Protein AF-A0A345UG54-F1 (afdb_monomer_lite)

pLDDT: mean 72.69, std 26.85, range [31.08, 98.88]

InterPro domains:
  IPR005183 Domain of unknown function DUF305, CopM-like [PF03713] (62-286)
  IPR012347 Ferritin-like [G3DSA:1.20.1260.10] (54-290)

Sequence (339 aa):
MFTPSTIRTLLVIGLLLGSTPVLAQHGHGHHHEQQDASNLSELEALYWQRLEDSRQNFVQADVDFMTDMIVHHAQALIMSRLSPENGASPAVQRLSARIINAQQDEIALMQQWLRDRSQPVPIVHFDGIEMHVSMEQPQSAHSDMHAQHDANAHHHEADHASEGHENHHPENDHHHAHEHEQHTAHEPDHHVSHGHHGHGHEHGHNHDDMPGMLTQAQLEELAAARDAEFDRLFLTFMIEHHEGAVYMVNELFMADGAGTDLESYRLAVDIYAEQVTEIAMMRKMLERKGFDVPEPLRELQEQQARLRNPQAAGNEPHGHHAPETEPAPAQPQHRHHHH

Radius of gyration: 34.46 Å; chains: 1; bounding box: 87×89×113 Å

Foldseek 3Di:
DDDDDDDDDDDDDDDDDDDDDDDDDDDDDDPPVVVVVVVVVVVVVVVVVVVVVLLQLADVLLVVLLQLLLQLLVLLLLLLVLQVVQAHDPVSVVLSVVSNVVSVVLSVLSQVSCLSNQHWGWDWDDDNNDIDTDTDHRDPPVPPPPPVVVVPPPPPDDDDDDDDDDDDDDDDDDDDDDDDDDDDDDDDDDDDDDDDPDDDPPPPDDSCPQWLDDDPVLSVVLSPHHHPRVLQSSLQSLLRSLLSLLLSLVVQVVDPSGLSNPSSVVSSVVSNVVSVVSSVVSQVVCVVSVHDHDDHDPSSVVSVVCVVPVPVVVPDPDDPPDPPDDDDDDDDDDDDDDD

Structure (mmCIF, N/CA/C/O backbone):
data_AF-A0A345UG54-F1
#
_entry.id   AF-A0A345UG54-F1
#
loop_
_atom_site.group_PDB
_atom_site.id
_atom_site.type_symbol
_atom_site.label_atom_id
_atom_site.label_alt_id
_atom_site.label_comp_id
_atom_site.label_asym_id
_atom_site.label_entity_id
_atom_site.label_seq_id
_atom_site.pdbx_PDB_ins_code
_atom_site.Cartn_x
_atom_site.Cartn_y
_atom_site.Cartn_z
_atom_site.occupancy
_atom_site.B_iso_or_equiv
_atom_site.auth_seq_id
_atom_site.auth_comp_id
_atom_s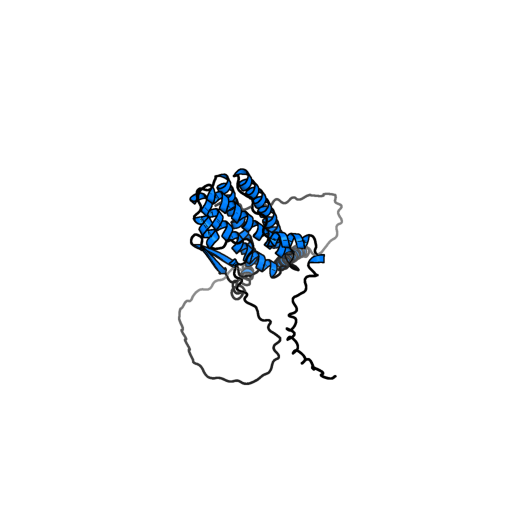ite.auth_asym_id
_atom_site.auth_atom_id
_atom_site.pdbx_PDB_model_num
ATOM 1 N N . MET A 1 1 ? -23.345 6.690 -20.901 1.00 41.91 1 MET A N 1
ATOM 2 C CA . MET A 1 1 ? -23.195 6.784 -22.369 1.00 41.91 1 MET A CA 1
ATOM 3 C C . MET A 1 1 ? -23.123 8.248 -22.765 1.00 41.91 1 MET A C 1
ATOM 5 O O . MET A 1 1 ? -24.158 8.889 -22.860 1.00 41.91 1 MET A O 1
ATOM 9 N N . PHE A 1 2 ? -21.912 8.776 -22.938 1.00 31.41 2 PHE A N 1
ATOM 10 C CA . PHE A 1 2 ? -21.659 10.077 -23.558 1.00 31.41 2 PHE A CA 1
ATOM 11 C C . PHE A 1 2 ? -20.307 9.991 -24.269 1.00 31.41 2 PHE A C 1
ATOM 13 O O . PHE A 1 2 ? -19.285 9.805 -23.619 1.00 31.41 2 PHE A O 1
ATOM 20 N N . THR A 1 3 ? -20.309 10.090 -25.594 1.00 39.56 3 THR A N 1
ATOM 21 C CA . THR A 1 3 ? -19.111 10.319 -26.410 1.00 39.56 3 THR A CA 1
ATOM 22 C C . THR A 1 3 ? -19.077 11.788 -26.819 1.00 39.56 3 THR A C 1
ATOM 24 O O . THR A 1 3 ? -20.091 12.270 -27.334 1.00 39.56 3 THR A O 1
ATOM 27 N N . PRO A 1 4 ? -17.940 12.487 -26.703 1.00 40.75 4 PRO A N 1
ATOM 28 C CA . PRO A 1 4 ? -17.710 13.716 -27.438 1.00 40.75 4 PRO A CA 1
ATOM 29 C C . PRO A 1 4 ? -16.633 13.498 -28.504 1.00 40.75 4 PRO A C 1
ATOM 31 O O . PRO A 1 4 ? -15.441 13.410 -28.223 1.00 40.75 4 PRO A O 1
ATOM 34 N N . SER A 1 5 ? -17.092 13.440 -29.751 1.00 38.25 5 SER A N 1
ATOM 35 C CA . SER A 1 5 ? -16.290 13.805 -30.911 1.00 38.25 5 SER A CA 1
ATOM 36 C C . SER A 1 5 ? -16.154 15.333 -30.962 1.00 38.25 5 SER A C 1
ATOM 38 O O . SER A 1 5 ? -17.096 16.053 -30.632 1.00 38.25 5 SER A O 1
ATOM 40 N N . THR A 1 6 ? -15.000 15.797 -31.444 1.00 43.25 6 THR A N 1
ATOM 41 C CA . THR A 1 6 ? -14.661 17.167 -31.870 1.00 43.25 6 THR A CA 1
ATOM 42 C C . THR A 1 6 ? -14.537 18.251 -30.790 1.00 43.25 6 THR A C 1
ATOM 44 O O . THR A 1 6 ? -15.518 18.676 -30.201 1.00 43.25 6 THR A O 1
ATOM 47 N N . ILE A 1 7 ? -13.308 18.749 -30.594 1.00 39.16 7 ILE A N 1
ATOM 48 C CA . ILE A 1 7 ? -12.889 20.160 -30.750 1.00 39.16 7 ILE A CA 1
ATOM 49 C C . ILE A 1 7 ? -11.348 20.161 -30.696 1.00 39.16 7 ILE A C 1
ATOM 51 O O . ILE A 1 7 ? -10.735 20.031 -29.641 1.00 39.16 7 ILE A O 1
ATOM 55 N N . ARG A 1 8 ? -10.708 20.257 -31.868 1.00 37.03 8 ARG A N 1
ATOM 56 C CA . ARG A 1 8 ? -9.274 20.552 -32.017 1.00 37.03 8 ARG A CA 1
ATOM 57 C C . ARG A 1 8 ? -9.159 22.069 -32.188 1.00 37.03 8 ARG A C 1
ATOM 59 O O . ARG A 1 8 ? -9.553 22.593 -33.227 1.00 37.03 8 ARG A O 1
ATOM 66 N N . THR A 1 9 ? -8.655 22.776 -31.181 1.00 35.84 9 THR A N 1
ATOM 67 C CA . THR A 1 9 ? -8.375 24.219 -31.270 1.00 35.84 9 THR A CA 1
ATOM 68 C C . THR A 1 9 ? -6.939 24.422 -31.753 1.00 35.84 9 THR A C 1
ATOM 70 O O . THR A 1 9 ? -5.995 24.156 -31.017 1.00 35.84 9 THR A O 1
ATOM 73 N N . LEU A 1 10 ? -6.776 24.886 -32.994 1.00 34.56 10 LEU A N 1
ATOM 74 C CA . LEU A 1 10 ? -5.510 25.380 -33.548 1.00 34.56 10 LEU A CA 1
ATOM 75 C C . LEU A 1 10 ? -5.352 26.869 -33.209 1.00 34.56 10 LEU A C 1
ATOM 77 O O . LEU A 1 10 ? -6.217 27.676 -33.545 1.00 34.56 10 LEU A O 1
ATOM 81 N N . LEU A 1 11 ? -4.233 27.236 -32.580 1.00 32.56 11 LEU A N 1
ATOM 82 C CA . LEU A 1 11 ? -3.803 28.625 -32.412 1.00 32.56 11 LEU A CA 1
ATOM 83 C C . LEU A 1 11 ? -2.778 28.953 -33.510 1.00 32.56 11 LEU A C 1
ATOM 85 O O . LEU A 1 11 ? -1.640 28.496 -33.454 1.00 32.56 11 LEU A O 1
ATOM 89 N N . VAL A 1 12 ? -3.180 29.740 -34.510 1.00 35.75 12 VAL A N 1
ATOM 90 C CA . VAL A 1 12 ? -2.288 30.290 -35.544 1.00 35.75 12 VAL A CA 1
ATOM 91 C C . VAL A 1 12 ? -1.926 31.722 -35.152 1.00 35.75 12 VAL A C 1
ATOM 93 O O . VAL A 1 12 ? -2.787 32.601 -35.151 1.00 35.75 12 VAL A O 1
ATOM 96 N N . ILE A 1 13 ? -0.656 31.972 -34.825 1.00 46.66 13 ILE A N 1
ATOM 97 C CA . ILE A 1 13 ? -0.111 33.331 -34.700 1.00 46.66 13 ILE A CA 1
ATOM 98 C C . ILE A 1 13 ? 0.492 33.711 -36.052 1.00 46.66 13 ILE A C 1
ATOM 100 O O . ILE A 1 13 ? 1.477 33.125 -36.494 1.00 46.66 13 ILE A O 1
ATOM 104 N N . GLY A 1 14 ? -0.126 34.690 -36.712 1.00 37.81 14 GLY A N 1
ATOM 105 C CA . GLY A 1 14 ? 0.370 35.282 -37.949 1.00 37.81 14 GLY A CA 1
ATOM 106 C C . GLY A 1 14 ? 1.444 36.339 -37.692 1.00 37.81 14 GLY A C 1
ATOM 107 O O . GLY A 1 14 ? 1.292 37.190 -36.815 1.00 37.81 14 GLY A O 1
ATOM 108 N N . LEU A 1 15 ? 2.493 36.329 -38.516 1.00 37.09 15 LEU A N 1
ATOM 109 C CA . LEU A 1 15 ? 3.386 37.470 -38.697 1.00 37.09 15 LEU A CA 1
ATOM 110 C C . LEU A 1 15 ? 3.393 37.855 -40.183 1.00 37.09 15 LEU A C 1
ATOM 112 O O . LEU A 1 15 ? 3.831 37.090 -41.038 1.00 37.09 15 LEU A O 1
ATOM 116 N N . LEU A 1 16 ? 2.862 39.044 -40.474 1.00 39.12 16 LEU A N 1
ATOM 117 C CA . LEU A 1 16 ? 2.749 39.655 -41.800 1.00 39.12 16 LEU A CA 1
ATOM 118 C C . LEU A 1 16 ? 3.648 40.895 -41.866 1.00 39.12 16 LEU A C 1
ATOM 120 O O . LEU A 1 16 ? 3.307 41.918 -41.283 1.00 39.12 16 LEU A O 1
ATOM 124 N N . LEU A 1 17 ? 4.741 40.812 -42.622 1.00 41.62 17 LEU A N 1
ATOM 125 C CA . LEU A 1 17 ? 5.466 41.906 -43.293 1.00 41.62 17 LEU A CA 1
ATOM 126 C C . LEU A 1 17 ? 6.181 41.209 -44.468 1.00 41.62 17 LEU A C 1
ATOM 128 O O . LEU A 1 17 ? 6.820 40.193 -44.241 1.00 41.62 17 LEU A O 1
ATOM 132 N N . GLY A 1 18 ? 6.140 41.571 -45.745 1.00 36.62 18 GLY A N 1
ATOM 133 C CA . GLY A 1 18 ? 5.716 42.733 -46.517 1.00 36.62 18 GLY A CA 1
ATOM 134 C C . GLY A 1 18 ? 6.345 42.512 -47.908 1.00 36.62 18 GLY A C 1
ATOM 135 O O . GLY A 1 18 ? 7.525 42.184 -47.997 1.00 36.62 18 GLY A O 1
ATOM 136 N N . SER A 1 19 ? 5.557 42.566 -48.981 1.00 42.50 19 SER A N 1
ATOM 137 C CA . SER A 1 19 ? 5.936 42.086 -50.322 1.00 42.50 19 SER A CA 1
ATOM 138 C C . SER A 1 19 ? 6.745 43.090 -51.156 1.00 42.50 19 SER A C 1
ATOM 140 O O . SER A 1 19 ? 6.419 44.275 -51.182 1.00 42.50 19 SER A O 1
ATOM 142 N N . THR A 1 20 ? 7.671 42.590 -51.981 1.00 36.34 20 THR A N 1
ATOM 143 C CA . THR A 1 20 ? 7.980 43.146 -53.314 1.00 36.34 20 THR A CA 1
ATOM 144 C C . THR A 1 20 ? 8.087 42.002 -54.338 1.00 36.34 20 THR A C 1
ATOM 146 O O . THR A 1 20 ? 8.521 40.909 -53.972 1.00 36.34 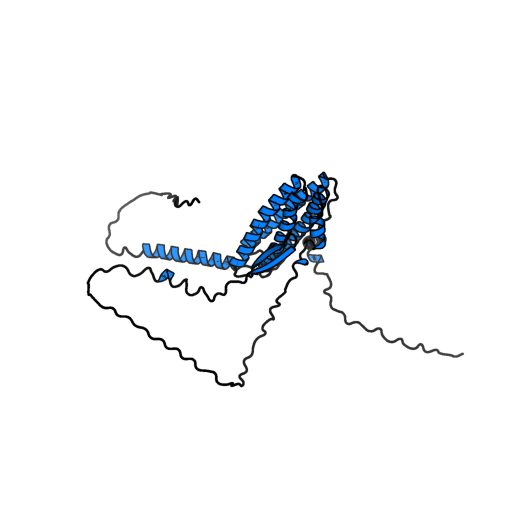20 THR A O 1
ATOM 149 N N . PRO A 1 21 ? 7.660 42.192 -55.604 1.00 47.25 21 PRO A N 1
ATOM 150 C CA . PRO A 1 21 ? 7.609 41.117 -56.589 1.00 47.25 21 PRO A CA 1
ATOM 151 C C . PRO A 1 21 ? 8.876 41.082 -57.456 1.00 47.25 21 PRO A C 1
ATOM 153 O O . PRO A 1 21 ? 9.309 42.108 -57.978 1.00 47.25 21 PRO A O 1
ATOM 156 N N . VAL A 1 22 ? 9.421 39.887 -57.685 1.00 41.78 22 VAL A N 1
ATOM 157 C CA . VAL A 1 22 ? 10.326 39.602 -58.808 1.00 41.78 22 VAL A CA 1
ATOM 158 C C . VAL A 1 22 ? 9.701 38.478 -59.630 1.00 41.78 22 VAL A C 1
ATOM 160 O O . VAL A 1 22 ? 9.460 37.381 -59.137 1.00 41.78 22 VAL A O 1
ATOM 163 N N . LEU A 1 23 ? 9.394 38.794 -60.886 1.00 44.28 23 LEU A N 1
ATOM 164 C CA . LEU A 1 23 ? 8.917 37.878 -61.918 1.00 44.28 23 LEU A CA 1
ATOM 165 C C . LEU A 1 23 ? 10.118 37.176 -62.572 1.00 44.28 23 LEU A C 1
ATOM 167 O O . LEU A 1 23 ? 10.895 37.832 -63.259 1.00 44.28 23 LEU A O 1
ATOM 171 N N . ALA A 1 24 ? 10.228 35.857 -62.391 1.00 37.25 24 ALA A N 1
ATOM 172 C CA . ALA A 1 24 ? 10.894 34.912 -63.300 1.00 37.25 24 ALA A CA 1
ATOM 173 C C . ALA A 1 24 ? 10.461 33.483 -62.890 1.00 37.25 24 ALA A C 1
ATOM 175 O O . ALA A 1 24 ? 10.804 33.021 -61.813 1.00 37.25 24 ALA A O 1
ATOM 176 N N . GLN A 1 25 ? 9.467 32.878 -63.545 1.00 37.97 25 GLN A N 1
ATOM 177 C CA . GLN A 1 25 ? 9.604 32.018 -64.733 1.00 37.97 25 GLN A CA 1
ATOM 178 C C . GLN A 1 25 ? 10.200 30.623 -64.406 1.00 37.97 25 GLN A C 1
ATOM 180 O O . GLN A 1 25 ? 11.410 30.462 -64.340 1.00 37.97 25 GLN A O 1
ATOM 185 N N . HIS A 1 26 ? 9.293 29.631 -64.360 1.00 37.31 26 HIS A N 1
ATOM 186 C CA . HIS A 1 26 ? 9.459 28.188 -64.641 1.00 37.31 26 HIS A CA 1
A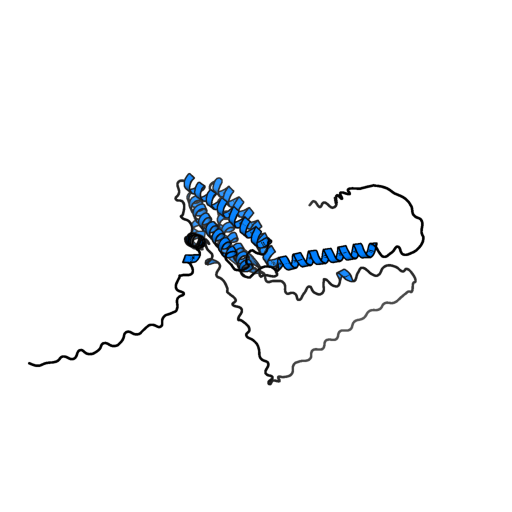TOM 187 C C . HIS A 1 26 ? 9.984 27.232 -63.549 1.00 37.31 26 HIS A C 1
ATOM 189 O O . HIS A 1 26 ? 11.155 27.246 -63.196 1.00 37.31 26 HIS A O 1
ATOM 195 N N . GLY A 1 27 ? 9.128 26.256 -63.202 1.00 39.41 27 GLY A N 1
ATOM 196 C CA . GLY A 1 27 ? 9.544 24.879 -62.905 1.00 39.41 27 GLY A CA 1
ATOM 197 C C . GLY A 1 27 ? 9.294 24.372 -61.480 1.00 39.41 27 GLY A C 1
ATOM 198 O O . GLY A 1 27 ? 9.952 24.803 -60.548 1.00 39.41 27 GLY A O 1
ATOM 199 N N . HIS A 1 28 ? 8.417 23.365 -61.377 1.00 42.19 28 HIS A N 1
ATOM 200 C CA . HIS A 1 28 ? 8.342 22.349 -60.309 1.00 42.19 28 HIS A CA 1
ATOM 201 C C . HIS A 1 28 ? 7.674 22.743 -58.979 1.00 42.19 28 HIS A C 1
ATOM 203 O O . HIS A 1 28 ? 8.276 22.708 -57.911 1.00 42.19 28 HIS A O 1
ATOM 209 N N . GLY A 1 29 ? 6.360 22.975 -59.029 1.00 44.00 29 GLY A N 1
ATOM 210 C CA . GLY A 1 29 ? 5.494 22.619 -57.903 1.00 44.00 29 GLY A CA 1
ATOM 211 C C . GLY A 1 29 ? 5.217 21.118 -57.964 1.00 44.00 29 GLY A C 1
ATOM 212 O O . GLY A 1 29 ? 4.652 20.688 -58.959 1.00 44.00 29 GLY A O 1
ATOM 213 N N . HIS A 1 30 ? 5.713 20.357 -56.982 1.00 43.75 30 HIS A N 1
ATOM 214 C CA . HIS A 1 30 ? 5.232 19.028 -56.537 1.00 43.75 30 HIS A CA 1
ATOM 215 C C . HIS A 1 30 ? 6.156 18.379 -55.476 1.00 43.75 30 HIS A C 1
ATOM 217 O O . HIS A 1 30 ? 5.805 17.337 -54.941 1.00 43.75 30 HIS A O 1
ATOM 223 N N . HIS A 1 31 ? 7.298 18.986 -55.111 1.00 46.59 31 HIS A N 1
ATOM 224 C CA . HIS A 1 31 ? 8.276 18.356 -54.201 1.00 46.59 31 HIS A CA 1
ATOM 225 C C . HIS A 1 31 ? 8.265 18.828 -52.734 1.00 46.59 31 HIS A C 1
ATOM 227 O O . HIS A 1 31 ? 8.915 18.190 -51.912 1.00 46.59 31 HIS A O 1
ATOM 233 N N . HIS A 1 32 ? 7.547 19.897 -52.371 1.00 44.81 32 HIS A N 1
ATOM 234 C CA . HIS A 1 32 ? 7.578 20.418 -50.992 1.00 44.81 32 HIS A CA 1
ATOM 235 C C . HIS A 1 32 ? 6.546 19.778 -50.048 1.00 44.81 32 HIS A C 1
ATOM 237 O O . HIS A 1 32 ? 6.835 19.592 -48.874 1.00 44.81 32 HIS A O 1
ATOM 243 N N . GLU A 1 33 ? 5.382 19.365 -50.550 1.00 45.41 33 GLU A N 1
ATOM 244 C CA . GLU A 1 33 ? 4.304 18.815 -49.709 1.00 45.41 33 GLU A CA 1
ATOM 245 C C . GLU A 1 33 ? 4.566 17.354 -49.288 1.00 45.41 33 GLU A C 1
ATOM 247 O O . GLU A 1 33 ? 4.228 16.948 -48.180 1.00 45.41 33 GLU A O 1
ATOM 252 N N . GLN A 1 34 ? 5.262 16.579 -50.131 1.00 43.50 34 GLN A N 1
ATOM 253 C CA . GLN A 1 34 ? 5.700 15.217 -49.798 1.00 43.50 34 GLN A CA 1
ATOM 254 C C . GLN A 1 34 ? 6.833 15.183 -48.762 1.00 43.50 34 GLN A C 1
ATOM 256 O O . GLN A 1 34 ? 6.885 14.243 -47.977 1.00 43.50 34 GLN A O 1
ATOM 261 N N . GLN A 1 35 ? 7.715 16.191 -48.739 1.00 49.44 35 GLN A N 1
ATOM 262 C CA . GLN A 1 35 ? 8.815 16.268 -47.769 1.00 49.44 35 GLN A CA 1
ATOM 263 C C . GLN A 1 35 ? 8.315 16.628 -46.365 1.00 49.44 35 GLN A C 1
ATOM 265 O O . GLN A 1 35 ? 8.756 16.027 -45.391 1.00 49.44 35 GLN A O 1
ATOM 270 N N . ASP A 1 36 ? 7.356 17.551 -46.240 1.00 54.94 36 ASP A N 1
ATOM 271 C CA . ASP A 1 36 ? 6.759 17.871 -44.935 1.00 54.94 36 ASP A CA 1
ATOM 272 C C . ASP A 1 36 ? 5.947 16.693 -44.370 1.00 54.94 36 ASP A C 1
ATOM 274 O O . ASP A 1 36 ? 6.021 16.414 -43.172 1.00 54.94 36 ASP A O 1
ATOM 278 N N . ALA A 1 37 ? 5.240 15.941 -45.222 1.00 54.19 37 ALA A N 1
ATOM 279 C CA . ALA A 1 37 ? 4.528 14.729 -44.815 1.00 54.19 37 ALA A CA 1
ATOM 280 C C . ALA A 1 37 ? 5.476 13.571 -44.433 1.00 54.19 37 ALA A C 1
ATOM 282 O O . ALA A 1 37 ? 5.212 12.873 -43.453 1.00 54.19 37 ALA A O 1
ATOM 283 N N . SER A 1 38 ? 6.595 13.382 -45.147 1.00 61.28 38 SER A N 1
ATOM 284 C CA . SER A 1 38 ? 7.602 12.370 -44.789 1.00 61.28 38 SER A CA 1
ATOM 285 C C . SER A 1 38 ? 8.328 12.717 -43.489 1.00 61.28 38 SER A C 1
ATOM 287 O O . SER A 1 38 ? 8.534 11.837 -42.662 1.00 61.28 38 SER A O 1
ATOM 289 N N . ASN A 1 39 ? 8.635 13.999 -43.267 1.00 71.81 39 ASN A N 1
ATOM 290 C CA . ASN A 1 39 ? 9.251 14.478 -42.027 1.00 71.81 39 ASN A CA 1
ATOM 291 C C . ASN A 1 39 ? 8.317 14.302 -40.817 1.00 71.81 39 ASN A C 1
ATOM 293 O O . ASN A 1 39 ? 8.780 13.985 -39.724 1.00 71.81 39 ASN A O 1
ATOM 297 N N . LEU A 1 40 ? 7.003 14.485 -41.000 1.00 75.44 40 LEU A N 1
ATOM 298 C CA . LEU A 1 40 ? 6.001 14.229 -39.960 1.00 75.44 40 LEU A CA 1
ATOM 299 C C . LEU A 1 40 ? 5.858 12.733 -39.653 1.00 75.44 40 LEU A C 1
ATOM 301 O O . LEU A 1 40 ? 5.842 12.368 -38.482 1.00 75.44 40 LEU A O 1
ATOM 305 N N . SER A 1 41 ? 5.808 11.875 -40.677 1.00 79.94 41 SER A N 1
ATOM 306 C CA . SER A 1 41 ? 5.742 10.417 -40.497 1.00 79.94 41 SER A CA 1
ATOM 307 C C . SER A 1 41 ? 6.999 9.853 -39.828 1.00 79.94 41 SER A C 1
ATOM 309 O O . SER A 1 41 ? 6.894 8.964 -38.988 1.00 79.94 41 SER A O 1
ATOM 311 N N . GLU A 1 42 ? 8.182 10.364 -40.172 1.00 82.75 42 GLU A N 1
ATOM 312 C CA . GLU A 1 42 ? 9.447 9.952 -39.558 1.00 82.75 42 GLU A CA 1
ATOM 313 C C . GLU A 1 42 ? 9.550 10.439 -38.105 1.00 82.75 42 GLU A C 1
ATOM 315 O O . GLU A 1 42 ? 9.953 9.682 -37.222 1.00 82.75 42 GLU A O 1
ATOM 320 N N . LEU A 1 43 ? 9.112 11.671 -37.822 1.00 83.62 43 LEU A N 1
ATOM 321 C CA . LEU A 1 43 ? 9.035 12.190 -36.455 1.00 83.62 43 LEU A CA 1
ATOM 322 C C . LEU A 1 43 ? 8.038 11.397 -35.597 1.00 83.62 43 LEU A C 1
ATOM 324 O O . LEU A 1 43 ? 8.319 11.129 -34.430 1.00 83.62 43 LEU A O 1
ATOM 328 N N . GLU A 1 44 ? 6.894 11.013 -36.165 1.00 81.12 44 GLU A N 1
ATOM 329 C CA . GLU A 1 44 ? 5.906 10.161 -35.505 1.00 81.12 44 GLU A CA 1
ATOM 330 C C . GLU A 1 44 ? 6.478 8.765 -35.219 1.00 81.12 44 GLU A C 1
ATOM 332 O O . GLU A 1 44 ? 6.370 8.286 -34.092 1.00 81.12 44 GLU A O 1
ATOM 337 N N . ALA A 1 45 ? 7.181 8.149 -36.174 1.00 85.62 45 ALA A N 1
ATOM 338 C CA . ALA A 1 45 ? 7.859 6.869 -35.962 1.00 85.62 45 ALA A CA 1
ATOM 339 C C . ALA A 1 45 ? 8.922 6.945 -34.850 1.00 85.62 45 ALA A C 1
ATOM 341 O O . ALA A 1 45 ? 8.957 6.084 -33.973 1.00 85.62 45 ALA A O 1
ATOM 342 N N . LEU A 1 46 ? 9.742 8.002 -34.829 1.00 84.81 46 LEU A N 1
ATOM 343 C CA . LEU A 1 46 ? 10.736 8.233 -33.773 1.00 84.81 46 LEU A CA 1
ATOM 344 C C . LEU A 1 46 ? 10.094 8.479 -32.401 1.00 84.81 46 LEU A C 1
ATOM 346 O O . LEU A 1 46 ? 10.643 8.073 -31.376 1.00 84.81 46 LEU A O 1
ATOM 350 N N . TYR A 1 47 ? 8.945 9.157 -32.366 1.00 82.06 47 TYR A N 1
ATOM 351 C CA . TYR A 1 47 ? 8.180 9.365 -31.140 1.00 82.06 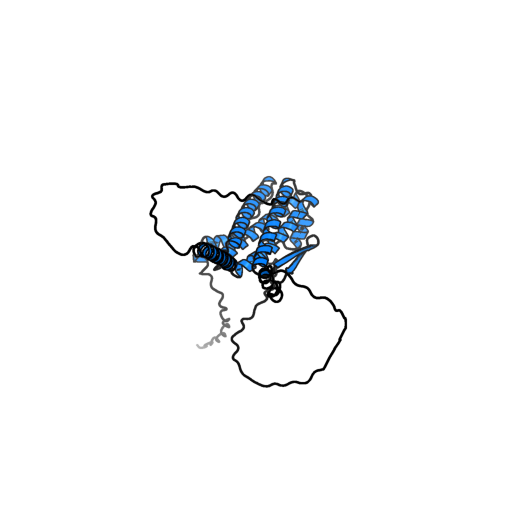47 TYR A CA 1
ATOM 352 C C . TYR A 1 47 ? 7.676 8.036 -30.572 1.00 82.06 47 TYR A C 1
ATOM 354 O O . TYR A 1 47 ? 7.913 7.751 -29.397 1.00 82.06 47 TYR A O 1
ATOM 362 N N . TRP A 1 48 ? 7.052 7.207 -31.411 1.00 78.38 48 TRP A N 1
ATOM 363 C CA . TRP A 1 48 ? 6.571 5.884 -31.014 1.00 78.38 48 TRP A CA 1
ATOM 364 C C . TRP A 1 48 ? 7.711 4.952 -30.603 1.00 78.38 48 TRP A C 1
ATOM 366 O O . TRP A 1 48 ? 7.605 4.305 -29.567 1.00 78.38 48 TRP A O 1
ATOM 376 N N . GLN A 1 49 ? 8.829 4.951 -31.335 1.00 83.12 49 GLN A N 1
ATOM 377 C CA . GLN A 1 49 ? 10.011 4.170 -30.970 1.00 83.12 49 GLN A CA 1
ATOM 378 C C . GLN A 1 49 ? 10.553 4.577 -29.597 1.00 83.12 49 GLN A C 1
ATOM 380 O O . GLN A 1 49 ? 10.828 3.721 -28.769 1.00 83.12 49 GLN A O 1
ATOM 385 N N . ARG A 1 50 ? 10.668 5.880 -29.314 1.00 82.06 50 ARG A N 1
ATOM 386 C CA . ARG A 1 50 ? 11.153 6.345 -28.008 1.00 82.06 50 ARG A CA 1
ATOM 387 C C . ARG A 1 50 ? 10.215 5.960 -26.866 1.00 82.06 50 ARG A C 1
ATOM 389 O O . ARG A 1 50 ? 10.690 5.687 -25.768 1.00 82.06 50 ARG A O 1
ATOM 396 N N . LEU A 1 51 ? 8.904 6.008 -27.095 1.00 77.06 51 LEU A N 1
ATOM 397 C CA . LEU A 1 51 ? 7.934 5.559 -26.099 1.00 77.06 51 LEU A CA 1
ATOM 398 C C . LEU A 1 51 ? 8.078 4.063 -25.831 1.00 77.06 51 LEU A C 1
ATOM 400 O O . LEU A 1 51 ? 8.092 3.670 -24.670 1.00 77.06 51 LEU A O 1
ATOM 404 N N . GLU A 1 52 ? 8.236 3.257 -26.879 1.00 78.00 52 GLU A N 1
ATOM 405 C CA . GLU A 1 52 ? 8.459 1.819 -26.742 1.00 78.00 52 GLU A CA 1
ATOM 406 C C . GLU A 1 52 ? 9.780 1.522 -26.019 1.00 78.00 52 GLU A C 1
ATOM 408 O O . GLU A 1 52 ? 9.780 0.827 -25.009 1.00 78.00 52 GLU A O 1
ATOM 413 N N . ASP A 1 53 ? 10.886 2.142 -26.439 1.00 78.56 53 ASP A N 1
ATOM 414 C CA . ASP A 1 53 ? 12.194 2.009 -25.785 1.00 78.56 53 ASP A CA 1
ATOM 415 C C . ASP A 1 53 ? 12.121 2.396 -24.297 1.00 78.56 53 ASP A C 1
ATOM 417 O O . ASP A 1 53 ? 12.742 1.761 -23.447 1.00 78.56 53 ASP A O 1
ATOM 421 N N . SER A 1 54 ? 11.335 3.427 -23.963 1.00 75.25 54 SER A N 1
ATOM 422 C CA . SER A 1 54 ? 11.103 3.829 -22.574 1.00 75.25 54 SER A CA 1
ATOM 423 C C . SER A 1 54 ? 10.281 2.804 -21.795 1.00 75.25 54 SER A C 1
ATOM 425 O O . SER A 1 54 ? 10.580 2.601 -20.624 1.00 75.25 54 SER A O 1
ATOM 427 N N . ARG A 1 55 ? 9.268 2.170 -22.407 1.00 78.94 55 ARG A N 1
ATOM 428 C CA . ARG A 1 55 ? 8.453 1.117 -21.769 1.00 78.94 55 ARG A CA 1
ATOM 429 C C . ARG A 1 55 ? 9.273 -0.132 -21.464 1.00 78.94 55 ARG A C 1
ATOM 431 O O . ARG A 1 55 ? 8.988 -0.816 -20.487 1.00 78.94 55 ARG A O 1
ATOM 438 N N . GLN A 1 56 ? 10.285 -0.415 -22.279 1.00 81.75 56 GLN A N 1
ATOM 439 C CA . GLN A 1 56 ? 11.184 -1.555 -22.093 1.00 81.75 56 GLN A CA 1
ATOM 440 C C . GLN A 1 56 ? 12.327 -1.276 -21.103 1.00 81.75 56 GLN A C 1
ATOM 442 O O . GLN A 1 56 ? 13.119 -2.171 -20.814 1.00 81.75 56 GLN A O 1
ATOM 447 N N . ASN A 1 57 ? 12.429 -0.061 -20.553 1.00 86.75 57 ASN A N 1
ATOM 448 C CA . ASN A 1 57 ? 13.462 0.297 -19.584 1.00 86.75 57 ASN A CA 1
ATOM 449 C C . ASN A 1 57 ? 13.054 -0.072 -18.145 1.00 86.75 57 ASN A C 1
ATOM 451 O O . ASN A 1 57 ? 12.907 0.802 -17.294 1.00 86.75 57 ASN A O 1
ATOM 455 N N . PHE A 1 58 ? 12.870 -1.367 -17.892 1.00 92.69 58 PHE A N 1
ATOM 456 C CA . PHE A 1 58 ? 12.602 -1.932 -16.568 1.00 92.69 58 PHE A CA 1
ATOM 457 C C . PHE A 1 58 ? 13.546 -3.105 -16.280 1.00 92.69 58 PHE A C 1
ATOM 459 O O . PHE A 1 58 ? 14.128 -3.696 -17.193 1.00 92.69 58 PHE A O 1
ATOM 466 N N . VAL A 1 59 ? 13.701 -3.451 -15.005 1.00 93.62 59 VAL A N 1
ATOM 467 C CA . VAL A 1 59 ? 14.461 -4.627 -14.560 1.00 93.62 59 VAL A CA 1
ATOM 468 C C . VAL A 1 59 ? 13.552 -5.610 -13.824 1.00 93.62 59 VAL A C 1
ATOM 470 O O . VAL A 1 59 ? 12.404 -5.305 -13.509 1.00 93.62 59 VAL A O 1
ATOM 473 N N . GLN A 1 60 ? 14.069 -6.803 -13.519 1.00 94.94 60 GLN A N 1
ATOM 474 C CA . GLN A 1 60 ? 13.301 -7.830 -12.809 1.00 94.94 60 GLN A CA 1
ATOM 475 C C . GLN A 1 60 ? 12.742 -7.326 -11.469 1.00 94.94 60 GLN A C 1
ATOM 477 O O . GLN A 1 60 ? 11.603 -7.624 -11.146 1.00 94.94 60 GLN A O 1
ATOM 482 N N . ALA A 1 61 ? 13.483 -6.481 -10.747 1.00 95.44 61 ALA A N 1
ATOM 483 C CA . ALA A 1 61 ? 13.005 -5.900 -9.494 1.00 95.44 61 ALA A CA 1
ATOM 484 C C . ALA A 1 61 ? 11.745 -5.027 -9.663 1.00 95.44 61 ALA A C 1
ATOM 486 O O . ALA A 1 61 ? 10.927 -4.980 -8.749 1.00 95.44 61 ALA A O 1
ATOM 487 N N . ASP A 1 62 ? 11.547 -4.375 -10.818 1.00 96.25 62 ASP A N 1
ATOM 488 C CA . ASP A 1 62 ? 10.287 -3.676 -11.103 1.00 96.25 62 ASP A CA 1
ATOM 489 C C . ASP A 1 62 ? 9.139 -4.687 -11.267 1.00 96.25 62 ASP A C 1
ATOM 491 O O . ASP A 1 62 ? 8.058 -4.485 -10.724 1.00 96.25 62 ASP A O 1
ATOM 495 N N . VAL A 1 63 ? 9.378 -5.801 -11.972 1.00 96.50 63 VAL A N 1
ATOM 496 C CA . VAL A 1 63 ? 8.384 -6.874 -12.166 1.00 96.50 63 VAL A CA 1
ATOM 497 C C . VAL A 1 63 ? 8.003 -7.519 -10.836 1.00 96.50 63 VAL A C 1
ATOM 499 O O . VAL A 1 63 ? 6.813 -7.698 -10.569 1.00 96.50 63 VAL A O 1
ATOM 502 N N . ASP A 1 64 ? 8.995 -7.831 -10.005 1.00 96.19 64 ASP A N 1
ATOM 503 C CA . ASP A 1 64 ? 8.804 -8.435 -8.687 1.00 96.19 64 ASP A CA 1
ATOM 504 C C . ASP A 1 64 ? 8.016 -7.480 -7.783 1.00 96.19 64 ASP A C 1
ATOM 506 O O . ASP A 1 64 ? 7.004 -7.872 -7.211 1.00 96.19 64 ASP A O 1
ATOM 510 N N . PHE A 1 65 ? 8.388 -6.193 -7.754 1.00 97.31 65 PHE A N 1
ATOM 511 C CA . PHE A 1 65 ? 7.664 -5.173 -6.996 1.00 97.31 65 PHE A CA 1
ATOM 512 C C . PHE A 1 65 ? 6.193 -5.070 -7.405 1.00 97.31 65 PHE A C 1
ATOM 514 O O . PHE A 1 65 ? 5.326 -5.094 -6.536 1.00 97.31 65 PHE A O 1
ATOM 521 N N . MET A 1 66 ? 5.890 -4.982 -8.706 1.00 98.06 66 MET A N 1
ATOM 522 C CA . MET A 1 66 ? 4.497 -4.910 -9.169 1.00 98.06 66 MET A CA 1
ATOM 523 C C . MET A 1 66 ? 3.726 -6.181 -8.810 1.00 98.06 66 MET A C 1
ATOM 525 O O . MET A 1 66 ? 2.582 -6.111 -8.365 1.00 98.06 66 MET A O 1
ATOM 529 N N . THR A 1 67 ? 4.354 -7.340 -8.998 1.00 97.81 67 THR A N 1
ATOM 530 C CA . THR A 1 67 ? 3.764 -8.654 -8.719 1.00 97.81 67 THR A CA 1
ATOM 531 C C . THR A 1 67 ? 3.394 -8.790 -7.245 1.00 97.81 67 THR A C 1
ATOM 533 O O . THR A 1 67 ? 2.252 -9.115 -6.913 1.00 97.81 67 THR A O 1
ATOM 536 N N . ASP A 1 68 ? 4.339 -8.477 -6.368 1.00 97.69 68 ASP A N 1
ATOM 537 C CA . ASP A 1 68 ? 4.197 -8.613 -4.926 1.00 97.69 68 ASP A CA 1
ATOM 538 C C . ASP A 1 68 ? 3.260 -7.548 -4.346 1.00 97.69 68 ASP A C 1
ATOM 540 O O . ASP A 1 68 ? 2.365 -7.862 -3.558 1.00 97.69 68 ASP A O 1
ATOM 544 N N . MET A 1 69 ? 3.380 -6.296 -4.792 1.00 98.38 69 MET A N 1
ATOM 545 C CA . MET A 1 69 ? 2.544 -5.201 -4.301 1.00 98.38 69 MET A CA 1
ATOM 546 C C . MET A 1 69 ? 1.068 -5.361 -4.707 1.00 98.38 69 MET A C 1
ATOM 548 O O . MET A 1 69 ? 0.189 -4.959 -3.948 1.00 98.38 69 MET A O 1
ATOM 552 N N . ILE A 1 70 ? 0.750 -6.016 -5.837 1.00 98.50 70 ILE A N 1
ATOM 553 C CA . ILE A 1 70 ? -0.641 -6.393 -6.167 1.00 98.50 70 ILE A CA 1
ATOM 554 C C . ILE A 1 70 ? -1.234 -7.290 -5.076 1.00 98.50 70 ILE A C 1
ATOM 556 O O . ILE A 1 70 ? -2.366 -7.070 -4.635 1.00 98.50 70 ILE A O 1
ATOM 560 N N . VAL A 1 71 ? -0.489 -8.316 -4.660 1.00 97.88 71 VAL A N 1
ATOM 561 C CA . VAL A 1 71 ? -0.948 -9.282 -3.654 1.00 97.88 71 VAL A CA 1
ATOM 562 C C . VAL A 1 71 ? -1.021 -8.626 -2.273 1.00 97.88 71 VAL A C 1
ATOM 564 O O . VAL A 1 71 ? -1.996 -8.840 -1.550 1.00 97.88 71 VAL A O 1
ATOM 567 N N . HIS A 1 72 ? -0.048 -7.773 -1.945 1.00 98.31 72 HIS A N 1
ATOM 568 C CA . HIS A 1 72 ? -0.015 -6.978 -0.715 1.00 98.31 72 HIS A CA 1
ATOM 569 C C . HIS A 1 72 ? -1.254 -6.080 -0.592 1.00 98.31 72 HIS A C 1
ATOM 571 O O . HIS A 1 72 ? -2.064 -6.227 0.325 1.00 98.31 72 HIS A O 1
ATOM 577 N N . HIS A 1 73 ? -1.513 -5.247 -1.601 1.00 98.50 73 HIS A N 1
ATOM 578 C CA . HIS A 1 73 ? -2.693 -4.379 -1.638 1.00 98.50 73 HIS A CA 1
ATOM 579 C C . HIS A 1 73 ? -4.009 -5.150 -1.569 1.00 98.50 73 HIS A C 1
ATOM 581 O O . HIS A 1 73 ? -4.970 -4.727 -0.919 1.00 98.50 73 HIS A O 1
ATOM 587 N N . ALA A 1 74 ? -4.076 -6.318 -2.208 1.00 98.12 74 ALA A N 1
ATOM 588 C CA . ALA A 1 74 ? -5.278 -7.134 -2.180 1.00 98.12 74 ALA A CA 1
ATOM 589 C C . ALA A 1 74 ? -5.658 -7.574 -0.753 1.00 98.12 74 ALA A C 1
ATOM 591 O O . ALA A 1 74 ? -6.852 -7.609 -0.435 1.00 98.12 74 ALA A O 1
ATOM 592 N N . GLN A 1 75 ? -4.689 -7.830 0.134 1.00 98.12 75 GLN A N 1
ATOM 593 C CA . GLN A 1 75 ? -4.975 -8.161 1.531 1.00 98.12 75 GLN A CA 1
ATOM 594 C C . GLN A 1 75 ? -5.543 -6.961 2.309 1.00 98.12 75 GLN A C 1
ATOM 596 O O . GLN A 1 75 ? -6.509 -7.110 3.067 1.00 98.12 75 GLN A O 1
ATOM 601 N N . ALA A 1 76 ? -5.056 -5.745 2.058 1.00 98.38 76 ALA A N 1
ATOM 602 C CA . ALA A 1 76 ? -5.636 -4.536 2.646 1.00 98.38 76 ALA A CA 1
ATOM 603 C C . ALA A 1 76 ? -7.092 -4.286 2.195 1.00 98.38 76 ALA A C 1
ATOM 605 O O . ALA A 1 76 ? 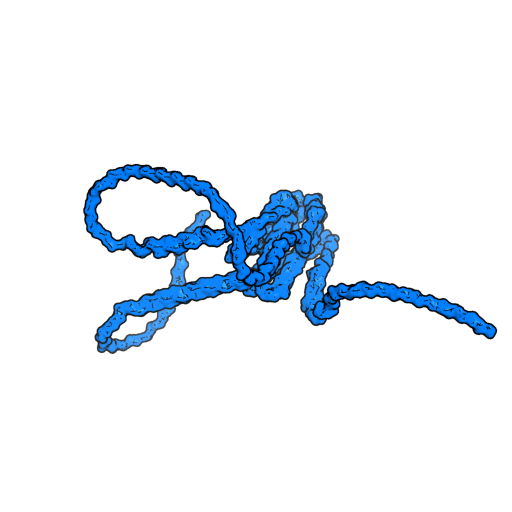-7.898 -3.756 2.977 1.00 98.38 76 ALA A O 1
ATOM 606 N N . LEU A 1 77 ? -7.485 -4.736 0.992 1.00 98.38 77 LEU A N 1
ATOM 607 C CA . LEU A 1 77 ? -8.896 -4.760 0.580 1.00 98.38 77 LEU A CA 1
ATOM 608 C C . LEU A 1 77 ? -9.729 -5.719 1.442 1.00 98.38 77 LEU A C 1
ATOM 610 O O . LEU A 1 77 ? -10.847 -5.361 1.824 1.00 98.38 77 LEU A O 1
ATOM 614 N N . ILE A 1 78 ? -9.205 -6.907 1.774 1.00 97.75 78 ILE A N 1
ATOM 615 C CA . ILE A 1 78 ? -9.873 -7.882 2.659 1.00 97.75 78 ILE A CA 1
ATOM 616 C C . ILE A 1 78 ? -10.113 -7.246 4.030 1.00 97.75 78 ILE A C 1
ATOM 618 O O . ILE A 1 78 ? -11.257 -7.155 4.480 1.00 97.75 78 ILE A O 1
ATOM 622 N N . MET A 1 79 ? -9.056 -6.717 4.652 1.00 98.56 79 MET A N 1
ATOM 623 C CA . MET A 1 79 ? -9.129 -6.068 5.966 1.00 98.56 79 MET A CA 1
ATOM 624 C C . MET A 1 79 ? -10.141 -4.916 5.980 1.00 98.56 79 MET A C 1
ATOM 626 O O . MET A 1 79 ? -10.940 -4.775 6.907 1.00 98.56 79 MET A O 1
ATOM 630 N N . SER A 1 80 ? -10.130 -4.085 4.934 1.00 98.62 80 SER A N 1
ATOM 631 C CA . SER A 1 80 ? -10.990 -2.903 4.836 1.00 98.62 80 SER A CA 1
ATOM 632 C C . SER A 1 80 ? -12.463 -3.249 4.623 1.00 98.62 80 SER A C 1
ATOM 634 O O . SER A 1 80 ? -13.335 -2.540 5.133 1.00 98.62 80 SER A O 1
ATOM 636 N N . ARG A 1 81 ? -12.765 -4.347 3.921 1.00 98.00 81 ARG A N 1
ATOM 637 C CA . ARG A 1 81 ? -14.146 -4.802 3.682 1.00 98.00 81 ARG A CA 1
ATOM 638 C C . ARG A 1 81 ? -14.836 -5.335 4.940 1.00 98.00 81 ARG A C 1
ATOM 640 O O . ARG A 1 81 ? -16.056 -5.246 5.014 1.00 98.00 81 ARG A O 1
ATOM 647 N N . LEU A 1 82 ? -14.087 -5.783 5.951 1.00 98.38 82 LEU A N 1
ATOM 648 C CA . LEU A 1 82 ? -14.641 -6.208 7.249 1.00 98.38 82 LEU A CA 1
ATOM 649 C C . LEU A 1 82 ? -15.227 -5.038 8.067 1.00 98.38 82 LEU A C 1
ATOM 651 O O . LEU A 1 82 ? -16.056 -5.237 8.954 1.00 98.38 82 LEU A O 1
ATOM 655 N N . SER A 1 83 ? -14.816 -3.804 7.763 1.00 98.50 83 SER A N 1
ATOM 656 C CA . SER A 1 83 ? -15.094 -2.607 8.568 1.00 98.50 83 SER A CA 1
ATOM 657 C C . SER A 1 83 ? -16.588 -2.323 8.814 1.00 98.50 83 SER A C 1
ATOM 659 O O . SER A 1 83 ? -16.971 -2.138 9.975 1.00 98.50 83 SER A O 1
ATOM 661 N N . PRO A 1 84 ? -17.481 -2.328 7.801 1.00 97.19 84 PRO A N 1
ATOM 662 C CA . PRO A 1 84 ? -18.898 -2.045 8.031 1.00 97.19 84 PRO A CA 1
ATOM 663 C C . PRO A 1 84 ? -19.604 -3.128 8.858 1.00 97.19 84 PRO A C 1
ATOM 665 O O . PRO A 1 84 ? -20.404 -2.805 9.736 1.00 97.19 84 PRO A O 1
ATOM 668 N N . GLU A 1 85 ? -19.311 -4.402 8.590 1.00 97.12 85 GLU A N 1
ATOM 669 C CA . GLU A 1 85 ? -19.992 -5.548 9.210 1.00 97.12 85 GLU A CA 1
ATOM 670 C C . GLU A 1 85 ? -19.541 -5.789 10.655 1.00 97.12 85 GLU A C 1
ATOM 672 O O . GLU A 1 85 ? -20.330 -6.241 11.488 1.00 97.12 85 GLU A O 1
ATOM 677 N N . ASN A 1 86 ? -18.302 -5.412 10.983 1.00 98.50 86 ASN A N 1
ATOM 678 C CA . ASN A 1 86 ? -17.725 -5.613 12.310 1.00 98.50 86 ASN A CA 1
ATOM 679 C C . ASN A 1 86 ? -17.970 -4.441 13.275 1.00 98.50 86 ASN A C 1
ATOM 681 O O . ASN A 1 86 ? -17.445 -4.440 14.389 1.00 98.50 86 ASN A O 1
ATOM 685 N N . GLY A 1 87 ? -18.791 -3.458 12.892 1.00 98.31 87 GLY A N 1
ATOM 686 C CA . GLY A 1 87 ? -19.165 -2.345 13.771 1.00 98.31 87 GLY A CA 1
ATOM 687 C C . GLY A 1 87 ? -18.077 -1.280 13.925 1.00 98.31 87 GLY A C 1
ATOM 688 O O . GLY A 1 87 ? -18.052 -0.571 14.932 1.00 98.31 87 GLY A O 1
ATOM 689 N N . ALA A 1 88 ? -17.181 -1.138 12.941 1.00 98.69 88 ALA A N 1
ATOM 690 C CA . ALA A 1 88 ? -16.118 -0.138 12.989 1.00 98.69 88 ALA A CA 1
ATOM 691 C C . ALA A 1 88 ? -16.673 1.279 13.188 1.00 98.69 88 ALA A C 1
ATOM 693 O O . ALA A 1 88 ? -17.748 1.632 12.685 1.00 98.69 88 ALA A O 1
ATOM 694 N N . SER A 1 89 ? -15.926 2.144 13.874 1.00 98.62 89 SER A N 1
ATOM 695 C CA . SER A 1 89 ? -16.363 3.530 14.062 1.00 98.62 89 SER A CA 1
ATOM 696 C C . SER A 1 89 ? -16.458 4.287 12.728 1.00 98.62 89 SER A C 1
ATOM 698 O O . SER A 1 89 ? -15.730 3.984 11.779 1.00 98.62 89 SER A O 1
ATOM 700 N N . PRO A 1 90 ? -17.258 5.371 12.640 1.00 98.56 90 PRO A N 1
ATOM 701 C CA . PRO A 1 90 ? -17.384 6.144 11.402 1.00 98.56 90 PRO A CA 1
ATOM 702 C C . PRO A 1 90 ? -16.053 6.680 10.855 1.00 98.56 90 PRO A C 1
ATOM 704 O O . PRO A 1 90 ? -15.929 6.932 9.659 1.00 98.56 90 PRO A O 1
ATOM 707 N N . ALA A 1 91 ? -15.064 6.914 11.724 1.00 98.44 91 ALA A N 1
ATOM 708 C CA . ALA A 1 91 ? -13.735 7.344 11.302 1.00 98.44 91 ALA A CA 1
ATOM 709 C C . ALA A 1 91 ? -12.961 6.217 10.606 1.00 98.44 91 ALA A C 1
ATOM 711 O O . ALA A 1 91 ? -12.357 6.477 9.567 1.00 98.44 91 ALA A O 1
ATOM 712 N N . VAL A 1 92 ? -13.027 4.998 11.149 1.00 98.69 92 VAL A N 1
ATOM 713 C CA . VAL A 1 92 ? -12.391 3.810 10.571 1.00 98.69 92 VAL A CA 1
ATOM 714 C C . VAL A 1 92 ? -13.091 3.412 9.276 1.00 98.69 92 VAL A C 1
ATOM 716 O O . VAL A 1 92 ? -12.414 3.275 8.269 1.00 98.69 92 VAL A O 1
ATOM 719 N N . GLN A 1 93 ? -14.426 3.405 9.217 1.00 98.75 93 GLN A N 1
ATOM 720 C CA . GLN A 1 93 ? -15.156 3.137 7.966 1.00 98.75 93 GLN A CA 1
ATOM 721 C C . GLN A 1 93 ? -14.769 4.096 6.827 1.00 98.75 93 GLN A C 1
ATOM 723 O O . GLN A 1 93 ? -14.588 3.679 5.685 1.00 98.75 93 GLN A O 1
ATOM 728 N N . ARG A 1 94 ? -14.595 5.394 7.125 1.00 98.69 94 ARG A N 1
ATOM 729 C CA . ARG A 1 94 ? -14.131 6.370 6.124 1.00 98.69 94 ARG A CA 1
ATOM 730 C C . ARG A 1 94 ? -12.693 6.134 5.682 1.00 98.69 94 ARG A C 1
ATOM 732 O O . ARG A 1 94 ? -12.362 6.502 4.562 1.00 98.69 94 ARG A O 1
ATOM 739 N N . LEU A 1 95 ? -11.831 5.642 6.569 1.00 98.62 95 LEU A N 1
ATOM 740 C CA . LEU A 1 95 ? -10.467 5.259 6.214 1.00 98.62 95 LEU A CA 1
ATOM 741 C C . LEU A 1 95 ? -10.490 4.010 5.326 1.00 98.62 95 LEU A C 1
ATOM 743 O O . LEU A 1 95 ? -9.968 4.076 4.224 1.00 98.62 95 LEU A O 1
ATOM 747 N N . SER A 1 96 ? -11.194 2.953 5.738 1.00 98.81 96 SER A N 1
ATOM 748 C CA . SER A 1 96 ? -11.359 1.717 4.963 1.00 98.81 96 SER A CA 1
ATOM 749 C C . SER A 1 96 ? -11.881 1.988 3.548 1.00 98.81 96 SER A C 1
ATOM 751 O O . SER A 1 96 ? -11.354 1.448 2.586 1.00 98.81 96 SER A O 1
ATOM 753 N N . ALA A 1 97 ? -12.869 2.876 3.388 1.00 98.69 97 ALA A N 1
ATOM 754 C CA . ALA A 1 97 ? -13.380 3.243 2.067 1.00 98.69 97 ALA A CA 1
ATOM 755 C C . ALA A 1 97 ? -12.349 3.973 1.185 1.00 98.69 97 ALA A C 1
ATOM 757 O O . ALA A 1 97 ? -12.374 3.810 -0.030 1.00 98.69 97 ALA A O 1
ATOM 758 N N . ARG A 1 98 ? -11.453 4.783 1.772 1.00 98.56 98 ARG A N 1
ATOM 759 C CA . ARG A 1 98 ? -10.369 5.425 1.011 1.00 98.56 98 ARG A CA 1
ATOM 760 C C . ARG A 1 98 ? -9.315 4.411 0.588 1.00 98.56 98 ARG A C 1
ATOM 762 O O . ARG A 1 98 ? -8.986 4.402 -0.589 1.00 98.56 98 ARG A O 1
ATOM 769 N N . ILE A 1 99 ? -8.889 3.546 1.513 1.00 98.62 99 ILE A N 1
ATOM 770 C CA . ILE A 1 99 ? -7.942 2.455 1.240 1.00 98.62 99 ILE A CA 1
ATOM 771 C C . ILE A 1 99 ? -8.467 1.584 0.100 1.00 98.62 99 ILE A C 1
ATOM 773 O O . ILE A 1 99 ? -7.743 1.336 -0.854 1.00 98.62 99 ILE A O 1
ATOM 777 N N . ILE A 1 100 ? -9.744 1.182 0.154 1.00 98.56 100 ILE A N 1
ATOM 778 C CA . ILE A 1 100 ? -10.354 0.367 -0.904 1.00 98.56 100 ILE A CA 1
ATOM 779 C C . ILE A 1 100 ? -10.245 1.055 -2.263 1.00 98.56 100 ILE A C 1
ATOM 781 O O . ILE A 1 100 ? -9.798 0.426 -3.211 1.00 98.56 100 ILE A O 1
ATOM 785 N N . ASN A 1 101 ? -10.639 2.326 -2.362 1.00 98.31 101 ASN A N 1
ATOM 786 C CA . ASN A 1 101 ? -10.625 3.024 -3.645 1.00 98.31 101 ASN A CA 1
ATOM 787 C C . ASN A 1 101 ? -9.197 3.207 -4.177 1.00 98.31 101 ASN A C 1
ATOM 789 O O . ASN A 1 101 ? -8.943 2.879 -5.329 1.00 98.31 101 ASN A O 1
ATOM 793 N N . ALA A 1 102 ? -8.280 3.697 -3.336 1.00 98.00 102 ALA A N 1
ATOM 794 C CA . ALA A 1 102 ? -6.899 3.957 -3.736 1.00 98.00 102 ALA A CA 1
ATOM 795 C C . ALA A 1 102 ? -6.197 2.664 -4.167 1.00 98.00 102 ALA A C 1
ATOM 797 O O . ALA A 1 102 ? -5.730 2.555 -5.297 1.00 98.00 102 ALA A O 1
ATOM 798 N N . GLN A 1 103 ? -6.231 1.632 -3.322 1.00 98.19 103 GLN A N 1
ATOM 799 C CA . GLN A 1 103 ? -5.497 0.403 -3.602 1.00 98.19 103 GLN A CA 1
ATOM 800 C C . GLN A 1 103 ? -6.113 -0.428 -4.734 1.00 98.19 103 GLN A C 1
ATOM 802 O O . GLN A 1 103 ? -5.394 -1.157 -5.410 1.00 98.19 103 GLN A O 1
ATOM 807 N N . GLN A 1 104 ? -7.421 -0.312 -5.004 1.00 98.25 104 GLN A N 1
ATOM 808 C CA . GLN A 1 104 ? -8.013 -0.901 -6.213 1.00 98.25 104 GLN A CA 1
ATOM 809 C C . GLN A 1 104 ? -7.493 -0.240 -7.491 1.00 98.25 104 GLN A C 1
ATOM 811 O O . GLN A 1 104 ? -7.185 -0.950 -8.452 1.00 98.25 104 GLN A O 1
ATOM 816 N N . ASP A 1 105 ? -7.393 1.090 -7.500 1.00 98.25 105 ASP A N 1
ATOM 817 C CA . ASP A 1 105 ? -6.859 1.832 -8.641 1.00 98.25 105 ASP A CA 1
ATOM 818 C C . ASP A 1 105 ? -5.368 1.504 -8.843 1.00 98.25 105 ASP A C 1
ATOM 820 O O . ASP A 1 105 ? -4.942 1.230 -9.964 1.00 98.25 105 ASP A O 1
ATOM 824 N N . GLU A 1 106 ? -4.585 1.422 -7.764 1.00 98.44 106 GLU A N 1
ATOM 825 C CA . GLU A 1 106 ? -3.168 1.034 -7.811 1.00 98.44 106 GLU A CA 1
ATOM 826 C C . GLU A 1 106 ? -2.967 -0.410 -8.297 1.00 98.44 106 GLU A C 1
ATOM 828 O O . GLU A 1 106 ? -2.126 -0.643 -9.165 1.00 98.44 106 GLU A O 1
ATOM 833 N N . ILE A 1 107 ? -3.772 -1.378 -7.830 1.00 98.50 107 ILE A N 1
ATOM 834 C CA . ILE A 1 107 ? -3.755 -2.755 -8.358 1.00 98.50 107 ILE A CA 1
ATOM 835 C C . ILE A 1 107 ? -3.997 -2.749 -9.869 1.00 98.50 107 ILE A C 1
ATOM 837 O O . ILE A 1 107 ? -3.277 -3.422 -10.609 1.00 98.50 107 ILE A O 1
ATOM 841 N N . ALA A 1 108 ? -4.982 -1.983 -10.345 1.00 98.19 108 ALA A N 1
ATOM 842 C CA . ALA A 1 108 ? -5.279 -1.906 -11.770 1.00 98.19 108 ALA A CA 1
ATOM 843 C C . ALA A 1 108 ? -4.103 -1.321 -12.571 1.00 98.19 108 ALA A C 1
ATOM 845 O O . ALA A 1 108 ? -3.796 -1.822 -13.654 1.00 98.19 108 ALA A O 1
ATOM 846 N N . LEU A 1 109 ? -3.415 -0.308 -12.031 1.00 98.00 109 LEU A N 1
ATOM 847 C CA . LEU A 1 109 ? -2.217 0.270 -12.645 1.00 98.00 109 LEU A CA 1
ATOM 848 C C . LEU A 1 109 ? -1.067 -0.742 -12.722 1.00 98.00 109 LEU A C 1
ATOM 850 O O . LEU A 1 109 ? -0.472 -0.889 -13.787 1.00 98.00 109 LEU A O 1
ATOM 854 N N . MET A 1 110 ? -0.790 -1.480 -11.644 1.00 98.38 110 MET A N 1
ATOM 855 C CA . MET A 1 110 ? 0.266 -2.504 -11.622 1.00 98.38 110 MET A CA 1
ATOM 856 C C . MET A 1 110 ? -0.032 -3.658 -12.579 1.00 98.38 110 MET A C 1
ATOM 858 O O . MET A 1 110 ? 0.831 -4.084 -13.346 1.00 98.38 110 MET A O 1
ATOM 862 N N . GLN A 1 111 ? -1.276 -4.144 -12.588 1.00 98.19 111 GLN A N 1
ATOM 863 C CA . GLN A 1 111 ? -1.701 -5.188 -13.517 1.00 98.19 111 GLN A CA 1
ATOM 864 C C . GLN A 1 111 ? -1.558 -4.726 -14.967 1.00 98.19 111 GLN A C 1
ATOM 866 O O . GLN A 1 111 ? -1.070 -5.481 -15.806 1.00 98.19 111 GLN A O 1
ATOM 871 N N . GLN A 1 112 ? -1.957 -3.489 -15.269 1.00 96.62 112 GLN A N 1
ATOM 872 C CA . GLN A 1 112 ? -1.794 -2.923 -16.603 1.00 96.62 112 GLN A CA 1
ATOM 873 C C . GLN A 1 112 ? -0.314 -2.794 -16.977 1.00 96.62 112 GLN A C 1
ATOM 875 O O . GLN A 1 112 ? 0.060 -3.215 -18.068 1.00 96.62 112 GLN A O 1
ATOM 880 N N . TRP A 1 113 ? 0.531 -2.312 -16.061 1.00 95.88 113 TRP A N 1
ATOM 881 C CA . TRP A 1 113 ? 1.976 -2.194 -16.265 1.00 95.88 113 TRP A CA 1
ATOM 882 C C . TRP A 1 113 ? 2.616 -3.537 -16.647 1.00 95.88 113 TRP A C 1
ATOM 884 O O . TRP A 1 113 ? 3.407 -3.589 -17.593 1.00 95.88 113 TRP A O 1
ATOM 894 N N . LEU A 1 114 ? 2.224 -4.624 -15.966 1.00 96.50 114 LEU A N 1
ATOM 895 C CA . LEU A 1 114 ? 2.682 -5.988 -16.254 1.00 96.50 114 LEU A CA 1
ATOM 896 C C . LEU A 1 114 ? 2.189 -6.479 -17.625 1.00 96.50 114 LEU A C 1
ATOM 898 O O . LEU A 1 114 ? 2.988 -6.980 -18.420 1.00 96.50 114 LEU A O 1
ATOM 902 N N . ARG A 1 115 ? 0.901 -6.283 -17.953 1.00 94.81 115 ARG A N 1
ATOM 903 C CA . ARG A 1 115 ? 0.336 -6.645 -19.274 1.00 94.81 115 ARG A CA 1
ATOM 904 C C . ARG A 1 115 ? 1.062 -5.944 -20.408 1.00 94.81 115 ARG A C 1
ATOM 906 O O . ARG A 1 115 ? 1.432 -6.573 -21.396 1.00 94.81 115 ARG A O 1
ATOM 913 N N . ASP A 1 116 ? 1.286 -4.647 -20.237 1.00 92.31 116 ASP A N 1
ATOM 914 C CA . ASP A 1 116 ? 1.939 -3.776 -21.206 1.00 92.31 116 ASP A CA 1
ATOM 915 C C . ASP A 1 116 ? 3.378 -4.187 -21.521 1.00 92.31 116 ASP A C 1
ATOM 917 O O . ASP A 1 116 ? 3.911 -3.798 -22.563 1.00 92.31 116 ASP A O 1
ATOM 921 N N . ARG A 1 117 ? 3.991 -4.978 -20.638 1.00 92.81 117 ARG A N 1
ATOM 922 C CA . ARG A 1 117 ? 5.361 -5.490 -20.744 1.00 92.81 117 ARG A CA 1
ATOM 923 C C . ARG A 1 117 ? 5.401 -7.009 -20.919 1.00 92.81 117 ARG A C 1
ATOM 925 O O . ARG A 1 117 ? 6.452 -7.622 -20.745 1.00 92.81 117 ARG A O 1
ATOM 932 N N . SER A 1 118 ? 4.262 -7.612 -21.285 1.00 93.31 118 SER A N 1
ATOM 933 C CA . SER A 1 118 ? 4.100 -9.058 -21.493 1.00 93.31 118 SER A CA 1
ATOM 934 C C . SER A 1 118 ? 4.621 -9.895 -20.320 1.00 93.31 118 SER A C 1
ATOM 936 O O . SER A 1 118 ? 5.206 -10.957 -20.522 1.00 93.31 118 SER A O 1
ATOM 938 N N . GLN A 1 119 ? 4.425 -9.404 -19.096 1.00 95.12 119 GLN A N 1
ATOM 939 C CA . GLN A 1 119 ? 4.767 -10.117 -17.872 1.00 95.12 119 GLN A CA 1
ATOM 940 C C . GLN A 1 119 ? 3.560 -10.915 -17.359 1.00 95.12 119 GLN A C 1
ATOM 942 O O . GLN A 1 119 ? 2.415 -10.529 -17.621 1.00 95.12 119 GLN A O 1
ATOM 947 N N . PRO A 1 120 ? 3.784 -12.022 -16.629 1.00 95.94 120 PRO A N 1
ATOM 948 C CA . PRO A 1 120 ? 2.722 -12.699 -15.897 1.00 95.94 120 PRO A CA 1
ATOM 949 C C . PRO A 1 120 ? 2.014 -11.742 -14.931 1.00 95.94 120 PRO A C 1
ATOM 951 O O . PRO A 1 120 ? 2.662 -10.957 -14.244 1.00 95.94 120 PRO A O 1
ATOM 954 N N . VAL A 1 121 ? 0.685 -11.817 -14.864 1.00 97.62 121 VAL A N 1
ATOM 955 C CA . VAL A 1 121 ? -0.131 -10.890 -14.067 1.00 97.62 121 VAL A CA 1
ATOM 956 C C . VAL A 1 121 ? -0.829 -11.640 -12.937 1.00 97.62 121 VAL A C 1
ATOM 958 O O . VAL A 1 121 ? -1.641 -12.528 -13.219 1.00 97.62 121 VAL A O 1
ATOM 961 N N . PRO A 1 122 ? -0.589 -11.280 -11.667 1.00 96.69 122 PRO A N 1
ATOM 962 C CA . PRO A 1 122 ? -1.360 -11.808 -10.552 1.00 96.69 122 PRO A CA 1
ATOM 963 C C . PRO A 1 122 ? -2.821 -11.361 -10.626 1.00 96.69 122 PRO A C 1
ATOM 965 O O . PRO A 1 122 ? -3.144 -10.169 -10.629 1.00 96.69 122 PRO A O 1
ATOM 968 N N . ILE A 1 123 ? -3.719 -12.338 -10.652 1.00 95.38 123 ILE A N 1
ATOM 969 C CA . ILE A 1 123 ? -5.160 -12.163 -10.517 1.00 95.38 123 ILE A CA 1
ATOM 970 C C . ILE A 1 123 ? -5.562 -12.724 -9.161 1.00 95.38 123 ILE A C 1
ATOM 972 O O . ILE A 1 123 ? -5.481 -13.935 -8.926 1.00 95.38 123 ILE A O 1
ATOM 976 N N . VAL A 1 124 ? -5.990 -11.822 -8.281 1.00 93.75 124 VAL A N 1
ATOM 977 C CA . VAL A 1 124 ? -6.377 -12.149 -6.912 1.00 93.75 124 VAL A CA 1
ATOM 978 C C . VAL A 1 124 ? -7.878 -12.407 -6.836 1.00 93.75 124 VAL A C 1
ATOM 980 O O . VAL A 1 124 ? -8.691 -11.587 -7.269 1.00 93.75 124 VAL A O 1
ATOM 983 N N . HIS A 1 125 ? -8.234 -13.545 -6.254 1.00 93.38 125 HIS A N 1
ATOM 984 C CA . HIS A 1 125 ? -9.598 -13.966 -5.961 1.00 93.38 125 HIS A CA 1
ATOM 985 C C . HIS A 1 125 ? -9.796 -14.018 -4.447 1.00 93.38 125 HIS A C 1
ATOM 987 O O . HIS A 1 125 ? -8.868 -14.336 -3.703 1.00 93.38 125 HIS A O 1
ATOM 993 N N . PHE A 1 126 ? -11.010 -13.704 -3.998 1.00 91.75 126 PHE A N 1
ATOM 994 C CA . PHE A 1 126 ? -11.356 -13.662 -2.579 1.00 91.75 126 PHE A CA 1
ATOM 995 C C . PHE A 1 126 ? -12.490 -14.639 -2.285 1.00 91.75 126 PHE A C 1
ATOM 997 O O . PHE A 1 126 ? -13.562 -14.518 -2.880 1.00 91.75 126 PHE A O 1
ATOM 1004 N N . ASP A 1 127 ? -12.282 -15.514 -1.306 1.00 91.25 127 ASP A N 1
ATOM 1005 C CA . ASP A 1 127 ? -13.304 -16.396 -0.747 1.00 91.25 127 ASP A CA 1
ATOM 1006 C C . ASP A 1 127 ? -13.486 -16.057 0.740 1.00 91.25 127 ASP A C 1
ATOM 1008 O O . ASP A 1 127 ? -12.897 -16.633 1.654 1.00 91.25 127 ASP A O 1
ATOM 1012 N N . GLY A 1 128 ? -14.290 -15.020 0.994 1.00 90.88 128 GLY A N 1
ATOM 1013 C CA . GLY A 1 128 ? -14.422 -14.437 2.328 1.00 90.88 128 GLY A CA 1
ATOM 1014 C C . GLY A 1 128 ? -13.147 -13.702 2.742 1.00 90.88 128 GLY A C 1
ATOM 1015 O O . GLY A 1 128 ? -12.859 -12.632 2.206 1.00 90.88 128 GLY A O 1
ATOM 1016 N N . ILE A 1 129 ? -12.424 -14.256 3.719 1.00 92.81 129 ILE A N 1
ATOM 1017 C CA . ILE A 1 129 ? -11.120 -13.738 4.171 1.00 92.81 129 ILE A CA 1
ATOM 1018 C C . ILE A 1 129 ? -9.937 -14.489 3.554 1.00 92.81 129 ILE A C 1
ATOM 1020 O O . ILE A 1 129 ? -8.801 -14.065 3.738 1.00 92.81 129 ILE A O 1
ATOM 1024 N N . GLU A 1 130 ? -10.196 -15.590 2.845 1.00 91.31 130 GLU A N 1
ATOM 1025 C CA . GLU A 1 130 ? -9.159 -16.338 2.142 1.00 91.31 130 GLU A CA 1
ATOM 1026 C C . GLU A 1 130 ? -8.825 -15.643 0.820 1.00 91.31 130 GLU A C 1
ATOM 1028 O O . GLU A 1 130 ? -9.705 -15.157 0.098 1.00 91.31 130 GLU A O 1
ATOM 1033 N N . MET A 1 131 ? -7.530 -15.588 0.519 1.00 92.38 131 MET A N 1
ATOM 1034 C CA . MET A 1 131 ? -6.988 -14.978 -0.685 1.00 92.38 131 MET A CA 1
ATOM 1035 C C . MET A 1 131 ? -6.339 -16.054 -1.548 1.00 92.38 131 MET A C 1
ATOM 1037 O O . MET A 1 131 ? -5.449 -16.773 -1.095 1.00 92.38 131 MET A O 1
ATOM 1041 N N . HIS A 1 132 ? -6.753 -16.136 -2.808 1.00 92.25 132 HIS A N 1
ATOM 1042 C CA . HIS A 1 132 ? -6.165 -17.042 -3.786 1.00 92.25 132 HIS A CA 1
ATOM 1043 C C . HIS A 1 132 ? -5.583 -16.243 -4.944 1.00 92.25 132 HIS A C 1
ATOM 1045 O O . HIS A 1 132 ? -6.270 -15.422 -5.550 1.00 92.25 132 HIS A O 1
ATOM 1051 N N . VAL A 1 133 ? -4.322 -16.502 -5.281 1.00 93.44 133 VAL A N 1
ATOM 1052 C CA . VAL A 1 133 ? -3.640 -15.845 -6.397 1.00 93.44 133 VAL A CA 1
ATOM 1053 C C . VAL A 1 133 ? -3.526 -16.825 -7.556 1.00 93.44 133 VAL A C 1
ATOM 1055 O O . VAL A 1 133 ? -3.093 -17.965 -7.396 1.00 93.44 133 VAL A O 1
ATOM 1058 N N . SER A 1 134 ? -3.933 -16.378 -8.737 1.00 94.44 134 SER A N 1
ATOM 1059 C CA . SER A 1 134 ? -3.728 -17.086 -10.000 1.00 94.44 134 SER A CA 1
ATOM 1060 C C . SER A 1 134 ? -2.893 -16.219 -10.932 1.00 94.44 134 SER A C 1
ATOM 1062 O O . SER A 1 134 ? -2.994 -14.998 -10.875 1.00 94.44 134 SER A O 1
ATOM 1064 N N . MET A 1 135 ? -2.083 -16.831 -11.793 1.00 94.56 135 MET A N 1
ATOM 1065 C CA . MET A 1 135 ? -1.240 -16.088 -12.732 1.00 94.56 135 MET A CA 1
ATOM 1066 C C . MET A 1 135 ? -1.863 -16.106 -14.121 1.00 94.56 135 MET A C 1
ATOM 1068 O O . MET A 1 135 ? -1.968 -17.165 -14.746 1.00 94.56 135 MET A O 1
ATOM 1072 N N . GLU A 1 136 ? -2.239 -14.936 -14.626 1.00 94.12 136 GLU A N 1
ATOM 1073 C CA . GLU A 1 136 ? -2.530 -14.778 -16.042 1.00 94.12 136 GLU A CA 1
ATOM 1074 C C . GLU A 1 136 ? -1.216 -14.752 -16.826 1.00 94.12 136 GLU A C 1
ATOM 1076 O O . GLU A 1 136 ? -0.336 -13.933 -16.564 1.00 94.12 136 GLU A O 1
ATOM 1081 N N . GLN A 1 137 ? -1.079 -15.676 -17.775 1.00 91.44 137 GLN A N 1
ATOM 1082 C CA . GLN A 1 137 ? 0.116 -15.783 -18.606 1.00 91.44 137 GLN A CA 1
ATOM 1083 C C . GLN A 1 137 ? 0.077 -14.771 -19.757 1.00 91.44 137 GLN A C 1
ATOM 1085 O O . GLN A 1 137 ? -1.007 -14.499 -20.285 1.00 91.44 137 GLN A O 1
ATOM 1090 N N . PRO A 1 138 ? 1.239 -14.265 -20.206 1.00 86.75 138 PRO A N 1
ATOM 1091 C CA . PRO A 1 138 ? 1.315 -13.442 -21.405 1.00 86.75 138 PRO A CA 1
ATOM 1092 C C . PRO A 1 138 ? 0.697 -14.182 -22.594 1.00 86.75 138 PRO A C 1
ATOM 1094 O O . PRO A 1 138 ? 0.933 -15.379 -22.787 1.00 86.75 138 PRO A O 1
ATOM 1097 N N . GLN A 1 139 ? -0.094 -13.487 -23.411 1.00 72.44 139 GLN A N 1
ATOM 1098 C CA . GLN A 1 139 ? -0.616 -14.083 -24.639 1.00 72.44 139 GLN A CA 1
ATOM 1099 C C . GLN A 1 139 ? 0.566 -14.454 -25.543 1.00 72.44 139 GLN A C 1
ATOM 1101 O O . GLN A 1 139 ? 1.433 -13.626 -25.819 1.00 72.44 139 GLN A O 1
ATOM 1106 N N . SER A 1 140 ? 0.641 -15.714 -25.984 1.00 57.12 140 SER A N 1
ATOM 1107 C CA . SER A 1 140 ? 1.733 -16.158 -26.852 1.00 57.12 140 SER A CA 1
ATOM 1108 C C . SER A 1 140 ? 1.728 -15.334 -28.141 1.00 57.12 140 SER A C 1
ATOM 1110 O O . SER A 1 140 ? 0.710 -15.309 -28.834 1.00 57.12 140 SER A O 1
ATOM 1112 N N . ALA A 1 141 ? 2.873 -14.754 -28.512 1.00 52.31 141 ALA A N 1
ATOM 1113 C CA . ALA A 1 141 ? 3.075 -13.943 -29.723 1.00 52.31 141 ALA A CA 1
ATOM 1114 C C . ALA A 1 141 ? 2.750 -14.658 -31.062 1.00 52.31 141 ALA A C 1
ATOM 1116 O O . ALA A 1 141 ? 2.936 -14.098 -32.140 1.00 52.31 141 ALA A O 1
ATOM 1117 N N . HIS A 1 142 ? 2.257 -15.898 -31.023 1.00 45.78 142 HIS A N 1
ATOM 1118 C CA . HIS A 1 142 ? 1.927 -16.715 -32.185 1.00 45.78 142 HIS A CA 1
ATOM 1119 C C . HIS A 1 142 ? 0.581 -16.394 -32.861 1.00 45.78 142 HIS A C 1
ATOM 1121 O O . HIS A 1 142 ? 0.287 -17.023 -33.875 1.00 45.78 142 HIS A O 1
ATOM 1127 N N . SER A 1 143 ? -0.216 -15.430 -32.376 1.00 42.97 143 SER A N 1
ATOM 1128 C CA . SER A 1 143 ? -1.510 -15.090 -33.005 1.00 42.97 143 SER A CA 1
ATOM 1129 C C . SER A 1 143 ? -1.555 -13.746 -33.751 1.00 42.97 143 SER A C 1
ATOM 1131 O O . SER A 1 143 ? -2.419 -13.577 -34.610 1.00 42.97 143 SER A O 1
ATOM 1133 N N . ASP A 1 144 ? -0.628 -12.814 -33.501 1.00 43.81 144 ASP A N 1
ATOM 1134 C CA . ASP A 1 144 ? -0.827 -11.409 -33.913 1.00 43.81 144 ASP A CA 1
ATOM 1135 C C . ASP A 1 144 ? -0.020 -10.947 -35.133 1.00 43.81 144 ASP A C 1
ATOM 1137 O O . ASP A 1 144 ? -0.310 -9.889 -35.695 1.00 43.81 144 ASP A O 1
ATOM 1141 N N . MET A 1 145 ? 0.912 -11.758 -35.650 1.00 42.94 145 MET A N 1
ATOM 1142 C CA . MET A 1 145 ? 1.620 -11.408 -36.894 1.00 42.94 145 MET A CA 1
ATOM 1143 C C . MET A 1 145 ? 0.718 -11.382 -38.143 1.00 42.94 145 MET A C 1
ATOM 1145 O O . MET A 1 145 ? 1.127 -10.842 -39.169 1.00 42.94 145 MET A O 1
ATOM 1149 N N . HIS A 1 146 ? -0.508 -11.913 -38.079 1.00 40.97 146 HIS A N 1
ATOM 1150 C CA . HIS A 1 146 ? -1.446 -11.862 -39.205 1.00 40.97 146 HIS A CA 1
ATOM 1151 C C . HIS A 1 146 ? -2.374 -10.636 -39.198 1.00 40.97 146 HIS A C 1
ATOM 1153 O O . HIS A 1 146 ? -2.852 -10.249 -40.259 1.00 40.97 146 HIS A O 1
ATOM 1159 N N . ALA A 1 147 ? -2.587 -9.962 -38.062 1.00 43.78 147 ALA A N 1
ATOM 1160 C CA . ALA A 1 147 ? -3.563 -8.867 -37.986 1.00 43.78 147 ALA A CA 1
ATOM 1161 C C . ALA A 1 147 ? -3.011 -7.503 -38.446 1.00 43.78 147 ALA A C 1
ATOM 1163 O O . ALA A 1 147 ? -3.769 -6.642 -38.891 1.00 43.78 147 ALA A O 1
ATOM 1164 N N . GLN A 1 148 ? -1.693 -7.295 -38.375 1.00 44.03 148 GLN A N 1
ATOM 1165 C CA . GLN A 1 148 ? -1.075 -6.004 -38.712 1.00 44.03 148 GLN A CA 1
ATOM 1166 C C . GLN A 1 148 ? -0.724 -5.850 -40.202 1.00 44.03 148 GLN A C 1
ATOM 1168 O O . GLN A 1 148 ? -0.492 -4.731 -40.654 1.00 44.03 148 GLN A O 1
ATOM 1173 N N . HIS A 1 149 ? -0.740 -6.931 -40.992 1.00 38.78 149 HIS A N 1
ATOM 1174 C CA . HIS A 1 149 ? -0.548 -6.847 -42.446 1.00 38.78 149 HIS A CA 1
ATOM 1175 C C . HIS A 1 149 ? -1.852 -6.599 -43.229 1.00 38.78 149 HIS A C 1
ATOM 1177 O O . HIS A 1 149 ? -1.806 -5.941 -44.269 1.00 38.78 149 HIS A O 1
ATOM 1183 N N . ASP A 1 150 ? -3.019 -7.011 -42.722 1.00 43.38 150 ASP A N 1
ATOM 1184 C CA . ASP A 1 150 ? -4.290 -6.842 -43.451 1.00 43.38 150 ASP A CA 1
ATOM 1185 C C . ASP A 1 150 ? -4.864 -5.415 -43.390 1.00 43.38 150 ASP A C 1
ATOM 1187 O O . ASP A 1 150 ? -5.609 -5.000 -44.286 1.00 43.38 150 ASP A O 1
ATOM 1191 N N . ALA A 1 151 ? -4.469 -4.617 -42.392 1.00 43.78 151 ALA A N 1
ATOM 1192 C CA . ALA A 1 151 ? -4.916 -3.228 -42.257 1.00 43.78 151 ALA A CA 1
ATOM 1193 C C . ALA A 1 151 ? -4.270 -2.277 -43.282 1.00 43.78 151 ALA A C 1
ATOM 1195 O O . ALA A 1 151 ? -4.809 -1.202 -43.539 1.00 43.78 151 ALA A O 1
ATOM 1196 N N . ASN A 1 152 ? -3.149 -2.674 -43.899 1.00 39.38 152 ASN A N 1
ATOM 1197 C CA . ASN A 1 152 ? -2.422 -1.841 -44.863 1.00 39.38 152 ASN A CA 1
ATOM 1198 C C . ASN A 1 152 ? -2.604 -2.284 -46.330 1.00 39.38 152 ASN A C 1
ATOM 1200 O O . ASN A 1 152 ? -2.113 -1.620 -47.239 1.00 39.38 152 ASN A O 1
ATOM 1204 N N . ALA A 1 153 ? -3.337 -3.376 -46.580 1.00 41.50 153 ALA A N 1
ATOM 1205 C CA . ALA A 1 153 ? -3.612 -3.886 -47.929 1.00 41.50 153 ALA A CA 1
ATOM 1206 C C . ALA A 1 153 ? -4.932 -3.369 -48.546 1.00 41.50 153 ALA A C 1
ATOM 1208 O O . ALA A 1 153 ? -5.160 -3.552 -49.737 1.00 41.50 153 ALA A O 1
ATOM 1209 N N . HIS A 1 154 ? -5.794 -2.687 -47.780 1.00 38.38 154 HIS A N 1
ATOM 1210 C CA . HIS A 1 154 ? -7.145 -2.303 -48.229 1.00 38.38 154 HIS A CA 1
ATOM 1211 C C . HIS A 1 154 ? -7.288 -0.852 -48.740 1.00 38.38 154 HIS A C 1
ATOM 1213 O O . HIS A 1 154 ? -8.407 -0.394 -48.967 1.00 38.38 154 HIS A O 1
ATOM 1219 N N . HIS A 1 155 ? -6.190 -0.115 -48.957 1.00 38.75 155 HIS A N 1
ATOM 1220 C CA . HIS A 1 155 ? -6.248 1.298 -49.380 1.00 38.75 155 HIS A CA 1
ATOM 1221 C C . HIS A 1 155 ? -5.760 1.613 -50.803 1.00 38.75 155 HIS A C 1
ATOM 1223 O O . HIS A 1 155 ? -5.693 2.786 -51.177 1.00 38.75 155 HIS A O 1
ATOM 1229 N N . HIS A 1 156 ? -5.529 0.609 -51.649 1.00 39.09 156 HIS A N 1
ATOM 1230 C CA . HIS A 1 156 ? -5.263 0.828 -53.072 1.00 39.09 156 HIS A CA 1
ATOM 1231 C C . HIS A 1 156 ? -6.034 -0.153 -53.950 1.00 39.09 156 HIS A C 1
ATOM 1233 O O . HIS A 1 156 ? -5.461 -1.125 -54.409 1.00 39.09 156 HIS A O 1
ATOM 1239 N N . GLU A 1 157 ? -7.319 0.123 -54.189 1.00 39.09 157 GLU A N 1
ATOM 1240 C CA . GLU A 1 157 ? -8.000 -0.182 -55.459 1.00 39.09 157 GLU A CA 1
ATOM 1241 C C . GLU A 1 157 ? -9.441 0.349 -55.421 1.00 39.09 157 GLU A C 1
ATOM 1243 O O . GLU A 1 157 ? -10.373 -0.321 -54.988 1.00 39.09 157 GLU A O 1
ATOM 1248 N N . ALA A 1 158 ? -9.631 1.592 -55.862 1.00 35.00 158 ALA A N 1
ATOM 1249 C CA . ALA A 1 158 ? -10.936 2.091 -56.283 1.00 35.00 158 ALA A CA 1
ATOM 1250 C C . ALA A 1 158 ? -10.744 3.293 -57.212 1.00 35.00 158 ALA A C 1
ATOM 1252 O O . ALA A 1 158 ? -10.810 4.431 -56.771 1.00 35.00 158 ALA A O 1
ATOM 1253 N N . ASP A 1 159 ? -10.457 3.019 -58.484 1.00 36.38 159 ASP A N 1
ATOM 1254 C CA . ASP A 1 159 ? -10.921 3.835 -59.609 1.00 36.38 159 ASP A CA 1
ATOM 1255 C C . ASP A 1 159 ? -10.613 3.091 -60.912 1.00 36.38 159 ASP A C 1
ATOM 1257 O O . ASP A 1 159 ? -9.483 3.090 -61.379 1.00 36.38 159 ASP A O 1
ATOM 1261 N N . HIS A 1 160 ? -11.617 2.413 -61.474 1.00 35.94 160 HIS A N 1
ATOM 1262 C CA . HIS A 1 160 ? -11.937 2.443 -62.905 1.00 35.94 160 HIS A CA 1
ATOM 1263 C C . HIS A 1 160 ? -13.223 1.649 -63.167 1.00 35.94 160 HIS A C 1
ATOM 1265 O O . HIS A 1 160 ? -13.373 0.487 -62.797 1.00 35.94 160 HIS A O 1
ATOM 1271 N N . ALA A 1 161 ? -14.179 2.330 -63.790 1.00 33.12 161 ALA A N 1
ATOM 1272 C CA . ALA A 1 161 ? -15.498 1.823 -64.118 1.00 33.12 161 ALA A CA 1
ATOM 1273 C C . ALA A 1 161 ? -15.534 1.053 -65.451 1.00 33.12 161 ALA A C 1
ATOM 1275 O O . ALA A 1 161 ? -14.843 1.419 -66.397 1.00 33.12 161 ALA A O 1
ATOM 1276 N N . SER A 1 162 ? -16.507 0.132 -65.515 1.00 35.38 162 SER A N 1
ATOM 1277 C CA . SER A 1 162 ? -17.247 -0.344 -66.698 1.00 35.38 162 SER A CA 1
ATOM 1278 C C . SER A 1 162 ? -16.537 -1.307 -67.660 1.00 35.38 162 SER A C 1
ATOM 1280 O O . SER A 1 162 ? -15.671 -0.905 -68.421 1.00 35.38 162 SER A O 1
ATOM 1282 N N . GLU A 1 163 ? -17.009 -2.556 -67.736 1.00 32.09 163 GLU A N 1
ATOM 1283 C CA . GLU A 1 163 ? -17.924 -3.053 -68.786 1.00 32.09 163 GLU A CA 1
ATOM 1284 C C . GLU A 1 163 ? -18.292 -4.526 -68.508 1.00 32.09 163 GLU A C 1
ATOM 1286 O O . GLU A 1 163 ? -17.554 -5.256 -67.851 1.00 32.09 163 GLU A O 1
ATOM 1291 N N . GLY A 1 164 ? -19.504 -4.923 -68.904 1.00 31.08 164 GLY A N 1
ATOM 1292 C CA . GLY A 1 164 ? -20.152 -6.162 -68.471 1.00 31.08 164 GLY A CA 1
ATOM 1293 C C . GLY A 1 164 ? -19.566 -7.457 -69.030 1.00 31.08 164 GLY A C 1
ATOM 1294 O O . GLY A 1 164 ? -18.808 -7.446 -69.986 1.00 31.08 164 GLY A O 1
ATOM 1295 N N . HIS A 1 165 ? -19.996 -8.582 -68.459 1.00 33.66 165 HIS A N 1
ATOM 1296 C CA . HIS A 1 165 ? -20.481 -9.752 -69.194 1.00 33.66 165 HIS A CA 1
ATOM 1297 C C . HIS A 1 165 ? -21.074 -10.781 -68.215 1.00 33.66 165 HIS A C 1
ATOM 1299 O O . HIS A 1 165 ? -20.668 -10.892 -67.062 1.00 33.66 165 HIS A O 1
ATOM 1305 N N . GLU A 1 166 ? -22.102 -11.472 -68.692 1.00 31.86 166 GLU A N 1
ATOM 1306 C CA . GLU A 1 166 ? -23.006 -12.353 -67.958 1.00 31.86 166 GLU A CA 1
ATOM 1307 C C . GLU A 1 166 ? -22.428 -13.756 -67.646 1.00 31.86 166 GLU A C 1
ATOM 1309 O O . GLU A 1 166 ? -21.582 -14.266 -68.375 1.00 31.86 166 GLU A O 1
ATOM 1314 N N . ASN A 1 167 ? -23.056 -14.412 -66.656 1.00 31.67 167 ASN A N 1
ATOM 1315 C CA . ASN A 1 167 ? -23.318 -15.860 -66.518 1.00 31.67 167 ASN A CA 1
ATOM 1316 C C . ASN A 1 167 ? -22.158 -16.861 -66.289 1.00 31.67 167 ASN A C 1
ATOM 1318 O O . ASN A 1 167 ? -21.500 -17.259 -67.242 1.00 31.67 167 ASN A O 1
ATOM 1322 N N . HIS A 1 168 ? -22.085 -17.465 -65.090 1.00 32.38 168 HIS A N 1
ATOM 1323 C CA . HIS A 1 168 ? -22.463 -18.878 -64.814 1.00 32.38 168 HIS A CA 1
ATOM 1324 C C . HIS A 1 168 ? -22.029 -19.327 -63.399 1.00 32.38 168 HIS A C 1
ATOM 1326 O O . HIS A 1 168 ? -20.865 -19.222 -63.033 1.00 32.38 168 HIS A O 1
ATOM 1332 N N . HIS A 1 169 ? -22.972 -19.899 -62.643 1.00 34.81 169 HIS A N 1
ATOM 1333 C CA . HIS A 1 169 ? -22.718 -20.944 -61.632 1.00 34.81 169 HIS A CA 1
ATOM 1334 C C . HIS A 1 169 ? -22.388 -22.262 -62.380 1.00 34.81 169 HIS A C 1
ATOM 1336 O O . HIS A 1 169 ? -22.860 -22.409 -63.514 1.00 34.81 169 HIS A O 1
ATOM 1342 N N . PRO A 1 170 ? -21.641 -23.229 -61.804 1.00 47.19 170 PRO A N 1
ATOM 1343 C CA . PRO A 1 170 ? -22.191 -24.020 -60.701 1.00 47.19 170 PRO A CA 1
ATOM 1344 C C . PRO A 1 170 ? -21.205 -24.492 -59.613 1.00 47.19 170 PRO A C 1
ATOM 1346 O O . PRO A 1 170 ? -19.985 -24.437 -59.742 1.00 47.19 170 PRO A O 1
ATOM 1349 N N . GLU A 1 171 ? -21.835 -24.980 -58.545 1.00 32.47 171 GLU A N 1
ATOM 1350 C CA . GLU A 1 171 ? -21.371 -25.885 -57.490 1.00 32.47 171 GLU A CA 1
ATOM 1351 C C . GLU A 1 171 ? -20.439 -27.003 -58.009 1.00 32.47 171 GLU A C 1
ATOM 1353 O O . GLU A 1 171 ? -20.658 -27.516 -59.106 1.00 32.47 171 GLU A O 1
ATOM 1358 N N . ASN A 1 172 ? -19.444 -27.442 -57.224 1.00 32.78 172 ASN A N 1
ATOM 1359 C CA . ASN A 1 172 ? -19.549 -28.674 -56.424 1.00 32.78 172 ASN A CA 1
ATOM 1360 C C . ASN A 1 172 ? -18.235 -29.042 -55.700 1.00 32.78 172 ASN A C 1
ATOM 1362 O O . ASN A 1 172 ? -17.139 -28.875 -56.231 1.00 32.78 172 ASN A O 1
ATOM 1366 N N . ASP A 1 173 ? -18.427 -29.588 -54.500 1.00 33.41 173 ASP A N 1
ATOM 1367 C CA . ASP A 1 173 ? -17.607 -30.488 -53.681 1.00 33.41 173 ASP A CA 1
ATOM 1368 C C . ASP A 1 173 ? -16.346 -31.117 -54.292 1.00 33.41 173 ASP A C 1
ATOM 1370 O O . ASP A 1 173 ? -16.414 -31.693 -55.370 1.00 33.41 173 ASP A O 1
ATOM 1374 N N . HIS A 1 174 ? -15.274 -31.217 -53.486 1.00 39.25 174 HIS A N 1
ATOM 1375 C CA . HIS A 1 174 ? -14.559 -32.488 -53.293 1.00 39.25 174 HIS A CA 1
ATOM 1376 C C . HIS A 1 174 ? -13.785 -32.548 -51.964 1.00 39.25 174 HIS A C 1
ATOM 1378 O O . HIS A 1 174 ? -12.803 -31.847 -51.730 1.00 39.25 174 HIS A O 1
ATOM 1384 N N . HIS A 1 175 ? -14.235 -33.479 -51.122 1.00 34.59 175 HIS A N 1
ATOM 1385 C CA . HIS A 1 175 ? -13.470 -34.139 -50.073 1.00 34.59 175 HIS A CA 1
ATOM 1386 C C . HIS A 1 175 ? -12.203 -34.800 -50.635 1.00 34.59 175 HIS A C 1
ATOM 1388 O O . HIS A 1 175 ? -12.299 -35.527 -51.619 1.00 34.59 175 HIS A O 1
ATOM 1394 N N . HIS A 1 176 ? -11.075 -34.697 -49.926 1.00 36.00 176 HIS A N 1
ATOM 1395 C CA . HIS A 1 176 ? -10.141 -35.818 -49.806 1.00 36.00 176 HIS A CA 1
ATOM 1396 C C . HIS A 1 176 ? -9.407 -35.790 -48.464 1.00 36.00 176 HIS A C 1
ATOM 1398 O O . HIS A 1 176 ? -8.536 -34.965 -48.206 1.00 36.00 176 HIS A O 1
ATOM 1404 N N . ALA A 1 177 ? -9.798 -36.740 -47.619 1.00 31.33 177 ALA A N 1
ATOM 1405 C CA . ALA A 1 177 ? -9.003 -37.260 -46.526 1.00 31.33 177 ALA A CA 1
ATOM 1406 C C . ALA A 1 177 ? -7.865 -38.120 -47.093 1.00 31.33 177 ALA A C 1
ATOM 1408 O O . ALA A 1 177 ? -8.108 -38.925 -47.990 1.00 31.33 177 ALA A O 1
ATOM 1409 N N . HIS A 1 178 ? -6.668 -37.990 -46.524 1.00 34.44 178 HIS A N 1
ATOM 1410 C CA . HIS A 1 178 ? -5.667 -39.050 -46.516 1.00 34.44 178 HIS A CA 1
ATOM 1411 C C . HIS A 1 178 ? -4.897 -39.003 -45.196 1.00 34.44 178 HIS A C 1
ATOM 1413 O O . HIS A 1 178 ? -4.002 -38.187 -44.990 1.00 34.44 178 HIS A O 1
ATOM 1419 N N . GLU A 1 179 ? -5.293 -39.905 -44.305 1.00 31.08 179 GLU A N 1
ATOM 1420 C CA . GLU A 1 179 ? -4.440 -40.482 -43.277 1.00 31.08 179 GLU A CA 1
ATOM 1421 C C . GLU A 1 179 ? -3.355 -41.320 -43.969 1.00 31.08 179 GLU A C 1
ATOM 1423 O O . GLU A 1 179 ? -3.658 -42.036 -44.923 1.00 31.08 179 GLU A O 1
ATOM 1428 N N . HIS A 1 180 ? -2.115 -41.264 -43.484 1.00 35.38 180 HIS A N 1
ATOM 1429 C CA . HIS A 1 180 ? -1.214 -42.413 -43.522 1.00 35.38 180 HIS A CA 1
ATOM 1430 C C . HIS A 1 180 ? -0.185 -42.325 -42.393 1.00 35.38 180 HIS A C 1
ATOM 1432 O O . HIS A 1 180 ? 0.434 -41.293 -42.138 1.00 35.38 180 HIS A O 1
ATOM 1438 N N . GLU A 1 181 ? -0.084 -43.452 -41.703 1.00 32.41 181 GLU A N 1
ATOM 1439 C CA . GLU A 1 181 ? 0.631 -43.715 -40.467 1.00 32.41 181 GLU A CA 1
ATOM 1440 C C . GLU A 1 181 ? 2.166 -43.716 -40.605 1.00 32.41 181 GLU A C 1
ATOM 1442 O O . GLU A 1 181 ? 2.732 -44.126 -41.616 1.00 32.41 181 GLU A O 1
ATOM 1447 N N . GLN A 1 182 ? 2.798 -43.268 -39.515 1.00 32.59 182 GLN A N 1
ATOM 1448 C CA . GLN A 1 182 ? 3.981 -43.806 -38.823 1.00 32.59 182 GLN A CA 1
ATOM 1449 C C . GLN A 1 182 ? 4.952 -44.692 -39.617 1.00 32.59 182 GLN A C 1
ATOM 1451 O O . GLN A 1 182 ? 4.581 -45.792 -39.989 1.00 32.59 182 GLN A O 1
ATOM 1456 N N . HIS A 1 183 ? 6.243 -44.328 -39.652 1.00 32.88 183 HIS A N 1
ATOM 1457 C CA . HIS A 1 183 ? 7.345 -45.294 -39.516 1.00 32.88 183 HIS A CA 1
ATOM 1458 C C . HIS A 1 183 ? 8.671 -44.631 -39.065 1.00 32.88 183 HIS A C 1
ATOM 1460 O O . HIS A 1 183 ? 9.261 -43.815 -39.763 1.00 32.88 183 HIS A O 1
ATOM 1466 N N . THR A 1 184 ? 9.137 -45.106 -37.903 1.00 31.45 184 THR A N 1
ATOM 1467 C CA . THR A 1 184 ? 10.519 -45.494 -37.534 1.00 31.45 184 THR A CA 1
ATOM 1468 C C . THR A 1 184 ? 11.642 -44.472 -37.300 1.00 31.45 184 THR A C 1
ATOM 1470 O O . THR A 1 184 ? 12.126 -43.796 -38.198 1.00 31.45 184 THR A O 1
ATOM 1473 N N . ALA A 1 185 ? 12.134 -44.566 -36.059 1.00 33.12 185 ALA A N 1
ATOM 1474 C CA . ALA A 1 185 ? 13.439 -44.236 -35.492 1.00 33.12 185 ALA A CA 1
ATOM 1475 C C . ALA A 1 185 ? 14.666 -44.217 -36.429 1.00 33.12 185 ALA A C 1
ATOM 1477 O O . ALA A 1 185 ? 14.975 -45.201 -37.109 1.00 33.12 185 ALA A O 1
ATOM 1478 N N . HIS A 1 186 ? 15.455 -43.146 -36.296 1.00 32.56 186 HIS A N 1
ATOM 1479 C CA . HIS A 1 186 ? 16.891 -43.140 -36.565 1.00 32.56 186 HIS A CA 1
ATOM 1480 C C . HIS A 1 186 ? 17.595 -42.050 -35.737 1.00 32.56 186 HIS A C 1
ATOM 1482 O O . HIS A 1 186 ? 17.272 -40.873 -35.853 1.00 32.56 186 HIS A O 1
ATOM 1488 N N . GLU A 1 187 ? 18.573 -42.464 -34.940 1.00 31.39 187 GLU A N 1
ATOM 1489 C CA . GLU A 1 187 ? 19.720 -41.676 -34.465 1.00 31.39 187 GLU A CA 1
ATOM 1490 C C . GLU A 1 187 ? 20.969 -42.503 -34.846 1.00 31.39 187 GLU A C 1
ATOM 1492 O O . GLU A 1 187 ? 20.839 -43.735 -34.920 1.00 31.39 187 GLU A O 1
ATOM 1497 N N . PRO A 1 188 ? 22.146 -41.900 -35.139 1.00 43.47 188 PRO A N 1
ATOM 1498 C CA . PRO A 1 188 ? 22.865 -41.129 -34.117 1.00 43.47 188 PRO A CA 1
ATOM 1499 C C . PRO A 1 188 ? 23.737 -39.933 -34.583 1.00 43.47 188 PRO A C 1
ATOM 1501 O O . PRO A 1 188 ? 24.055 -39.760 -35.758 1.00 43.47 188 PRO A O 1
ATOM 1504 N N . ASP A 1 189 ? 24.154 -39.172 -33.566 1.00 32.97 189 ASP A N 1
ATOM 1505 C CA . ASP A 1 189 ? 25.387 -38.388 -33.391 1.00 32.97 189 ASP A CA 1
ATOM 1506 C C . ASP A 1 189 ? 25.736 -37.241 -34.355 1.00 32.97 189 ASP A C 1
ATOM 1508 O O . ASP A 1 189 ? 26.402 -37.424 -35.371 1.00 32.97 189 ASP A O 1
ATOM 1512 N N . HIS A 1 190 ? 25.501 -36.005 -33.891 1.00 38.84 190 HIS A N 1
ATOM 1513 C CA . HIS A 1 190 ? 26.399 -34.877 -34.160 1.00 38.84 190 HIS A CA 1
ATOM 1514 C C . HIS A 1 190 ? 26.525 -33.943 -32.944 1.00 38.84 190 HIS A C 1
ATOM 1516 O O . HIS A 1 190 ? 25.576 -33.299 -32.506 1.00 38.84 190 HIS A O 1
ATOM 1522 N N . HIS A 1 191 ? 27.752 -33.855 -32.426 1.00 40.59 191 HIS A N 1
ATOM 1523 C CA . HIS A 1 191 ? 28.188 -32.918 -31.396 1.00 40.59 191 HIS A CA 1
ATOM 1524 C C . HIS A 1 191 ? 28.006 -31.456 -31.835 1.00 40.59 191 HIS A C 1
ATOM 1526 O O . HIS A 1 191 ? 28.675 -31.004 -32.765 1.00 40.59 191 HIS A O 1
ATOM 1532 N N . VAL A 1 192 ? 27.199 -30.689 -31.096 1.00 42.12 192 VAL A N 1
ATOM 1533 C CA . VAL A 1 192 ? 27.237 -29.220 -31.101 1.00 42.12 192 VAL A CA 1
ATOM 1534 C C . VAL A 1 192 ? 27.238 -28.721 -29.659 1.00 42.12 192 VAL A C 1
ATOM 1536 O O . VAL A 1 192 ? 26.301 -28.944 -28.897 1.00 42.12 192 VAL A O 1
ATOM 1539 N N . SER A 1 193 ? 28.328 -28.043 -29.303 1.00 37.62 193 SER A N 1
ATOM 1540 C CA . SER A 1 193 ? 28.560 -27.334 -28.044 1.00 37.62 193 SER A CA 1
ATOM 1541 C C . SER A 1 193 ? 27.364 -26.456 -27.652 1.00 37.62 193 SER A C 1
ATOM 1543 O O . SER A 1 193 ? 27.191 -25.374 -28.208 1.00 37.62 193 SER A O 1
ATOM 1545 N N . HIS A 1 194 ? 26.564 -26.901 -26.681 1.00 38.34 194 HIS A N 1
ATOM 1546 C CA . HIS A 1 194 ? 25.540 -26.075 -26.046 1.00 38.34 194 HIS A CA 1
ATOM 1547 C C . HIS A 1 194 ? 26.157 -25.312 -24.874 1.00 38.34 194 HIS A C 1
ATOM 1549 O O . HIS A 1 194 ? 26.629 -25.898 -23.899 1.00 38.34 194 HIS A O 1
ATOM 1555 N N . GLY A 1 195 ? 26.176 -23.985 -25.013 1.00 32.47 195 GLY A N 1
ATOM 1556 C CA . GLY A 1 195 ? 26.454 -23.061 -23.926 1.00 32.47 195 GLY A CA 1
ATOM 1557 C C . GLY A 1 195 ? 25.459 -23.256 -22.784 1.00 32.47 195 GLY A C 1
ATOM 1558 O O . GLY A 1 195 ? 24.305 -23.635 -23.002 1.00 32.47 195 GLY A O 1
ATOM 1559 N N . HIS A 1 196 ? 25.954 -23.015 -21.570 1.00 35.56 196 HIS A N 1
ATOM 1560 C CA . HIS A 1 196 ? 25.193 -22.999 -20.325 1.00 35.56 196 HIS A CA 1
ATOM 1561 C C . HIS A 1 196 ? 23.837 -22.313 -20.515 1.00 35.56 196 HIS A C 1
ATOM 1563 O O . HIS A 1 196 ? 23.759 -21.093 -20.635 1.00 35.56 196 HIS A O 1
ATOM 1569 N N . HIS A 1 197 ? 22.774 -23.113 -20.521 1.00 35.69 197 HIS A N 1
ATOM 1570 C CA . HIS A 1 197 ? 21.443 -22.625 -20.216 1.00 35.69 197 HIS A CA 1
ATOM 1571 C C . HIS A 1 197 ? 21.429 -22.406 -18.707 1.00 35.69 197 HIS A C 1
ATOM 1573 O O . HIS A 1 197 ? 21.451 -23.365 -17.935 1.00 35.69 197 HIS A O 1
ATOM 1579 N N . GLY A 1 198 ? 21.503 -21.139 -18.301 1.00 33.25 198 GLY A N 1
ATOM 1580 C CA . GLY A 1 198 ? 21.228 -20.747 -16.928 1.00 33.25 198 GLY A CA 1
ATOM 1581 C C . GLY A 1 198 ? 19.836 -21.246 -16.573 1.00 33.25 198 GLY A C 1
ATOM 1582 O O . GLY A 1 198 ? 18.868 -20.944 -17.268 1.00 33.25 198 GLY A O 1
ATOM 1583 N N . HIS A 1 199 ? 19.767 -22.080 -15.544 1.00 36.75 199 HIS A N 1
ATOM 1584 C CA . HIS A 1 199 ? 18.522 -22.566 -14.985 1.00 36.75 199 HIS A CA 1
ATOM 1585 C C . HIS A 1 199 ? 17.651 -21.368 -14.597 1.00 36.75 199 HIS A C 1
ATOM 1587 O O . HIS A 1 199 ? 18.013 -20.601 -13.707 1.00 36.75 199 HIS A O 1
ATOM 1593 N N . GLY A 1 200 ? 16.515 -21.211 -15.278 1.00 33.78 200 GLY A N 1
ATOM 1594 C CA . GLY A 1 200 ? 15.417 -20.395 -14.785 1.00 33.78 200 GLY A CA 1
ATOM 1595 C C . GLY A 1 200 ? 14.943 -21.018 -13.483 1.00 33.78 200 GLY A C 1
ATOM 1596 O O . GLY A 1 200 ? 14.368 -22.107 -13.481 1.00 33.78 200 GLY A O 1
ATOM 1597 N N . HIS A 1 201 ? 15.261 -20.369 -12.371 1.00 35.50 201 HIS A N 1
ATOM 1598 C CA . HIS A 1 201 ? 14.614 -20.669 -11.114 1.00 35.50 201 HIS A CA 1
ATOM 1599 C C . HIS A 1 201 ? 13.186 -20.130 -11.219 1.00 35.50 201 HIS A C 1
ATOM 1601 O O . HIS A 1 201 ? 12.963 -18.932 -11.080 1.00 35.50 201 HIS A O 1
ATOM 1607 N N . GLU A 1 202 ? 12.222 -21.011 -11.493 1.00 38.00 202 GLU A N 1
ATOM 1608 C CA . GLU A 1 202 ? 10.833 -20.784 -11.094 1.00 38.00 202 GLU A CA 1
ATOM 1609 C C . GLU A 1 202 ? 10.823 -20.698 -9.564 1.00 38.00 202 GLU A C 1
ATOM 1611 O O . GLU A 1 202 ? 10.675 -21.694 -8.851 1.00 38.00 202 GLU A O 1
ATOM 1616 N N . HIS A 1 203 ? 11.079 -19.505 -9.039 1.00 43.62 203 HIS A N 1
ATOM 1617 C CA . HIS A 1 203 ? 10.822 -19.212 -7.648 1.00 43.62 203 HIS A CA 1
ATOM 1618 C C . HIS A 1 203 ? 9.314 -19.027 -7.505 1.00 43.62 20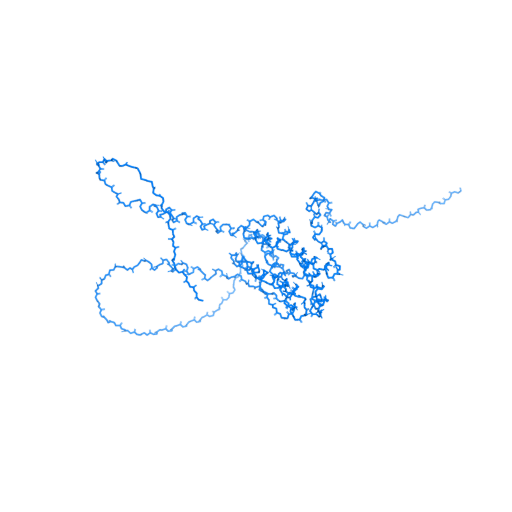3 HIS A C 1
ATOM 1620 O O . HIS A 1 203 ? 8.774 -17.951 -7.737 1.00 43.62 203 HIS A O 1
ATOM 1626 N N . GLY A 1 204 ? 8.619 -20.102 -7.132 1.00 38.97 204 GLY A N 1
ATOM 1627 C CA . GLY A 1 204 ? 7.335 -19.966 -6.457 1.00 38.97 204 GLY A CA 1
ATOM 1628 C C . GLY A 1 204 ? 7.587 -19.246 -5.136 1.00 38.97 204 GLY A C 1
ATOM 1629 O O . GLY A 1 204 ? 7.892 -19.892 -4.134 1.00 38.97 204 GLY A O 1
ATOM 1630 N N . HIS A 1 205 ? 7.577 -17.915 -5.164 1.00 55.72 205 HIS A N 1
ATOM 1631 C CA . HIS A 1 205 ? 7.706 -17.093 -3.973 1.00 55.72 205 HIS A CA 1
ATOM 1632 C C . HIS A 1 205 ? 6.423 -17.230 -3.159 1.00 55.72 205 HIS A C 1
ATOM 1634 O O . HIS A 1 205 ? 5.317 -17.056 -3.668 1.00 55.72 205 HIS A O 1
ATOM 1640 N N . ASN A 1 206 ? 6.574 -17.625 -1.899 1.00 59.12 206 ASN A N 1
ATOM 1641 C CA . ASN A 1 206 ? 5.452 -17.745 -0.989 1.00 59.12 206 ASN A CA 1
ATOM 1642 C C . ASN A 1 206 ? 5.067 -16.322 -0.566 1.00 59.12 206 ASN A C 1
ATOM 1644 O O . ASN A 1 206 ? 5.812 -15.666 0.157 1.00 59.12 206 ASN A O 1
ATOM 1648 N N . HIS A 1 207 ? 3.931 -15.823 -1.053 1.00 67.94 207 HIS A N 1
ATOM 1649 C CA . HIS A 1 207 ? 3.480 -14.448 -0.800 1.00 67.94 207 HIS A CA 1
ATOM 1650 C C . HIS A 1 207 ? 3.223 -14.145 0.692 1.00 67.94 207 HIS A C 1
ATOM 1652 O O . HIS A 1 207 ? 3.117 -12.982 1.073 1.00 67.94 207 HIS A O 1
ATOM 1658 N N . ASP A 1 208 ? 3.170 -15.179 1.536 1.00 64.56 208 ASP A N 1
ATOM 1659 C CA . ASP A 1 208 ? 3.050 -15.070 2.993 1.00 64.56 208 ASP A CA 1
ATOM 1660 C C . ASP A 1 208 ? 4.279 -14.425 3.663 1.00 64.56 208 ASP A C 1
ATOM 1662 O O . ASP A 1 208 ? 4.174 -13.941 4.788 1.00 64.56 208 ASP A O 1
ATOM 1666 N N . ASP A 1 209 ? 5.434 -14.396 2.988 1.00 81.38 209 ASP A N 1
ATOM 1667 C CA . ASP A 1 209 ? 6.693 -13.888 3.550 1.00 81.38 209 ASP A CA 1
ATOM 1668 C C . ASP A 1 209 ? 6.917 -12.380 3.295 1.00 81.38 209 ASP A C 1
ATOM 1670 O O . ASP A 1 209 ? 7.959 -11.831 3.670 1.00 81.38 209 ASP A O 1
ATOM 1674 N N . MET A 1 210 ? 5.964 -11.684 2.659 1.00 92.88 210 MET A N 1
ATOM 1675 C CA . MET A 1 210 ? 6.098 -10.248 2.398 1.00 92.88 210 MET A CA 1
ATOM 1676 C C . MET A 1 210 ? 5.958 -9.415 3.687 1.00 92.88 210 MET A C 1
ATOM 1678 O O . MET A 1 210 ? 5.057 -9.665 4.495 1.00 92.88 210 MET A O 1
ATOM 1682 N N . PRO A 1 211 ? 6.790 -8.373 3.881 1.00 94.94 211 PRO A N 1
ATOM 1683 C CA . PRO A 1 211 ? 6.729 -7.517 5.063 1.00 94.94 211 PRO A CA 1
ATOM 1684 C C . PRO A 1 211 ? 5.336 -6.922 5.300 1.00 94.94 211 PRO A C 1
ATOM 1686 O O . PRO A 1 211 ? 4.715 -6.360 4.398 1.00 94.94 211 PRO A O 1
ATOM 1689 N N . GLY A 1 212 ? 4.859 -7.016 6.541 1.00 96.19 212 GLY A N 1
ATOM 1690 C CA . GLY A 1 212 ? 3.587 -6.434 6.978 1.00 96.19 212 GLY A CA 1
ATOM 1691 C C . GLY A 1 212 ? 2.326 -7.212 6.582 1.00 96.19 212 GLY A C 1
ATOM 1692 O O . GLY A 1 212 ? 1.237 -6.815 6.996 1.00 96.19 212 GLY A O 1
ATOM 1693 N N . MET A 1 213 ? 2.438 -8.310 5.829 1.00 96.56 213 MET A N 1
ATOM 1694 C CA . MET A 1 213 ? 1.291 -9.183 5.566 1.00 96.56 213 MET A CA 1
ATOM 1695 C C . MET A 1 213 ? 0.776 -9.808 6.865 1.00 96.56 213 MET A C 1
ATOM 1697 O O . MET A 1 213 ? 1.538 -10.329 7.680 1.00 96.56 213 MET A O 1
ATOM 1701 N N . LEU A 1 214 ? -0.542 -9.794 7.045 1.00 96.25 214 LEU A N 1
ATOM 1702 C CA . LEU A 1 214 ? -1.204 -10.525 8.113 1.00 96.25 214 LEU A CA 1
ATOM 1703 C C . LEU A 1 214 ? -1.179 -12.013 7.790 1.00 96.25 214 LEU A C 1
ATOM 1705 O O . LEU A 1 214 ? -1.530 -12.447 6.692 1.00 96.25 214 LEU A O 1
ATOM 1709 N N . THR A 1 215 ? -0.868 -12.803 8.807 1.00 95.31 215 THR A N 1
ATOM 1710 C CA . THR A 1 215 ? -1.108 -14.243 8.787 1.00 95.31 215 THR A CA 1
ATOM 1711 C C . THR A 1 215 ? -2.606 -14.547 8.749 1.00 95.31 215 THR A C 1
ATOM 1713 O O . THR A 1 215 ? -3.439 -13.753 9.201 1.00 95.31 215 THR A O 1
ATOM 1716 N N . GLN A 1 216 ? -2.959 -15.759 8.317 1.00 93.81 216 GLN A N 1
ATOM 1717 C CA . GLN A 1 216 ? -4.340 -16.245 8.370 1.00 93.81 216 GLN A CA 1
ATOM 1718 C C . GLN A 1 216 ? -4.951 -16.122 9.780 1.00 93.81 216 GLN A C 1
ATOM 1720 O O . GLN A 1 216 ? -6.091 -15.692 9.929 1.00 93.81 216 GLN A O 1
ATOM 1725 N N . ALA A 1 217 ? -4.175 -16.413 10.830 1.00 96.19 217 ALA A N 1
ATOM 1726 C CA . ALA A 1 217 ? -4.635 -16.286 12.213 1.00 96.19 217 ALA A CA 1
ATOM 1727 C C . ALA A 1 217 ? -4.951 -14.828 12.604 1.00 96.19 217 ALA A C 1
ATOM 1729 O O . ALA A 1 217 ? -5.931 -14.581 13.304 1.00 96.19 217 ALA A O 1
ATOM 1730 N N . GLN A 1 218 ? -4.160 -13.856 12.134 1.00 97.62 218 GLN A N 1
ATOM 1731 C CA . GLN A 1 218 ? -4.432 -12.429 12.358 1.00 97.62 218 GLN A CA 1
ATOM 1732 C C . GLN A 1 218 ? -5.655 -11.949 11.566 1.00 97.62 218 GLN A C 1
ATOM 1734 O O . GLN A 1 218 ? -6.443 -11.155 12.082 1.00 97.62 218 GLN A O 1
ATOM 1739 N N . LEU A 1 219 ? -5.852 -12.441 10.336 1.00 97.81 219 LEU A N 1
ATOM 1740 C CA . LEU A 1 219 ? -7.061 -12.156 9.555 1.00 97.81 219 LEU A CA 1
ATOM 1741 C C . LEU A 1 219 ? -8.314 -12.711 10.242 1.00 97.81 219 LEU A C 1
ATOM 1743 O O . LEU A 1 219 ? -9.322 -12.012 10.331 1.00 97.81 219 LEU A O 1
ATOM 1747 N N . GLU A 1 220 ? -8.248 -13.929 10.780 1.00 97.88 220 GLU A N 1
ATOM 1748 C CA . GLU A 1 220 ? -9.330 -14.530 11.567 1.00 97.88 220 GLU A CA 1
ATOM 1749 C C . GLU A 1 220 ? -9.613 -13.745 12.853 1.00 97.88 220 GLU A C 1
ATOM 1751 O O . GLU A 1 220 ? -10.776 -13.496 13.181 1.00 97.88 220 GLU A O 1
ATOM 1756 N N . GLU A 1 221 ? -8.568 -13.301 13.558 1.00 98.50 221 GLU A N 1
ATOM 1757 C CA . GLU A 1 221 ? -8.697 -12.446 14.741 1.00 98.50 221 GLU A CA 1
ATOM 1758 C C . GLU A 1 221 ? -9.413 -11.132 14.395 1.00 98.50 221 GLU A C 1
ATOM 1760 O O . GLU A 1 221 ? -10.406 -10.770 15.034 1.00 98.50 221 GLU A O 1
ATOM 1765 N N . LEU A 1 222 ? -8.970 -10.449 13.335 1.00 98.62 222 LEU A N 1
ATOM 1766 C CA . LEU A 1 222 ? -9.589 -9.217 12.849 1.00 98.62 222 LEU A CA 1
ATOM 1767 C C . LEU A 1 222 ? -11.048 -9.442 12.418 1.00 98.62 222 LEU A C 1
ATOM 1769 O O . LEU A 1 222 ? -11.928 -8.638 12.738 1.00 98.62 222 LEU A O 1
ATOM 1773 N N . ALA A 1 223 ? -11.326 -10.546 11.722 1.00 98.25 223 ALA A N 1
ATOM 1774 C CA . ALA A 1 223 ? -12.663 -10.904 11.260 1.00 98.25 223 ALA A CA 1
ATOM 1775 C C . ALA A 1 223 ? -13.621 -11.236 12.413 1.00 98.25 223 ALA A C 1
ATOM 1777 O O . ALA A 1 223 ? -14.822 -10.967 12.307 1.00 98.25 223 ALA A O 1
ATOM 1778 N N . ALA A 1 224 ? -13.116 -11.773 13.526 1.00 98.44 224 ALA A N 1
ATOM 1779 C CA . ALA A 1 224 ? -13.891 -12.057 14.732 1.00 98.44 224 ALA A CA 1
ATOM 1780 C C . ALA A 1 224 ? -14.094 -10.825 15.635 1.00 98.44 224 ALA A C 1
ATOM 1782 O O . ALA A 1 224 ? -15.051 -10.781 16.414 1.00 98.44 224 ALA A O 1
ATOM 1783 N N . ALA A 1 225 ? -13.232 -9.813 15.525 1.00 98.69 225 ALA A N 1
ATOM 1784 C CA . ALA A 1 225 ? -13.283 -8.609 16.347 1.00 98.69 225 ALA A CA 1
ATOM 1785 C C . ALA A 1 225 ? -14.521 -7.746 16.067 1.00 98.69 225 ALA A C 1
ATOM 1787 O O . ALA A 1 225 ? -15.025 -7.692 14.945 1.00 98.69 225 ALA A O 1
ATOM 1788 N N . ARG A 1 226 ? -15.026 -7.045 17.088 1.00 98.62 226 ARG A N 1
ATOM 1789 C CA . ARG A 1 226 ? -16.213 -6.182 16.975 1.00 98.62 226 ARG A CA 1
ATOM 1790 C C . ARG A 1 226 ? -15.991 -4.817 17.613 1.00 98.62 226 ARG A C 1
ATOM 1792 O O . ARG A 1 226 ? -15.218 -4.677 18.562 1.00 98.62 226 ARG A O 1
ATOM 1799 N N . ASP A 1 227 ? -16.696 -3.820 17.092 1.00 98.44 227 ASP A N 1
ATOM 1800 C CA . ASP A 1 227 ? -16.789 -2.465 17.633 1.00 98.44 227 ASP A CA 1
ATOM 1801 C C . ASP A 1 227 ? -15.407 -1.836 17.922 1.00 98.44 227 ASP A C 1
ATOM 1803 O O . ASP A 1 227 ? -14.550 -1.733 17.044 1.00 98.44 227 ASP A O 1
ATOM 1807 N N . ALA A 1 228 ? -15.164 -1.401 19.163 1.00 98.19 228 ALA A N 1
ATOM 1808 C CA . ALA A 1 228 ? -13.917 -0.751 19.557 1.00 98.19 228 ALA A CA 1
ATOM 1809 C C . ALA A 1 228 ? -12.688 -1.663 19.424 1.00 98.19 228 ALA A C 1
ATOM 1811 O O . ALA A 1 228 ? -11.593 -1.161 19.172 1.00 98.19 228 ALA A O 1
ATOM 1812 N N . GLU A 1 229 ? -12.869 -2.975 19.580 1.00 98.56 229 GLU A N 1
ATOM 1813 C CA . GLU A 1 229 ? -11.782 -3.939 19.428 1.00 98.56 229 GLU A CA 1
ATOM 1814 C C . GLU A 1 229 ? -11.431 -4.150 17.955 1.00 98.56 229 GLU A C 1
ATOM 1816 O O . GLU A 1 229 ? -10.253 -4.217 17.612 1.00 98.56 229 GLU A O 1
ATOM 1821 N N . PHE A 1 230 ? -12.437 -4.146 17.072 1.00 98.81 230 PHE A N 1
ATOM 1822 C CA . PHE A 1 230 ? -12.193 -4.123 15.631 1.00 98.81 230 PHE A CA 1
ATOM 1823 C C . PHE A 1 230 ? -11.401 -2.877 15.232 1.00 98.81 230 PHE A C 1
ATOM 1825 O O . PHE A 1 230 ? -10.403 -2.987 14.531 1.00 98.81 230 PHE A O 1
ATOM 1832 N N . ASP A 1 231 ? -11.796 -1.695 15.719 1.00 98.81 231 ASP A N 1
ATOM 1833 C CA . ASP A 1 231 ? -11.057 -0.460 15.445 1.00 98.81 231 ASP A CA 1
ATOM 1834 C C . ASP A 1 231 ? -9.591 -0.555 15.895 1.00 98.81 231 ASP A C 1
ATOM 1836 O O . ASP A 1 231 ? -8.707 -0.077 15.186 1.00 98.81 231 ASP A O 1
ATOM 1840 N N . ARG A 1 232 ? -9.326 -1.148 17.068 1.00 98.75 232 ARG A N 1
ATOM 1841 C CA . ARG A 1 232 ? -7.965 -1.335 17.588 1.00 98.75 232 ARG A CA 1
ATOM 1842 C C . ARG A 1 232 ? -7.153 -2.233 16.658 1.00 98.75 232 ARG A C 1
ATOM 1844 O O . ARG A 1 232 ? -6.108 -1.805 16.180 1.00 98.75 232 ARG A O 1
ATOM 1851 N N . LEU A 1 233 ? -7.652 -3.437 16.383 1.00 98.81 233 LEU A N 1
ATOM 1852 C CA . LEU A 1 233 ? -6.955 -4.427 15.561 1.00 98.81 233 LEU A CA 1
ATOM 1853 C C . LEU A 1 233 ? -6.782 -3.953 14.118 1.00 98.81 233 LEU A C 1
ATOM 1855 O O . LEU A 1 233 ? -5.678 -4.035 13.593 1.00 98.81 233 LEU A O 1
ATOM 1859 N N . PHE A 1 234 ? -7.819 -3.374 13.506 1.00 98.88 234 PHE A N 1
ATOM 1860 C CA . PHE A 1 234 ? -7.739 -2.821 12.153 1.00 98.88 234 PHE A CA 1
ATOM 1861 C C . PHE A 1 234 ? -6.634 -1.771 12.051 1.00 98.88 234 PHE A C 1
ATOM 1863 O O . PHE A 1 234 ? -5.808 -1.838 11.150 1.00 98.88 234 PHE A O 1
ATOM 1870 N N . LEU A 1 235 ? -6.595 -0.806 12.976 1.00 98.88 235 LEU A N 1
ATOM 1871 C CA . LEU A 1 235 ? -5.595 0.259 12.938 1.00 98.88 235 LEU A CA 1
ATOM 1872 C C . LEU A 1 235 ? -4.187 -0.268 13.222 1.00 98.88 235 LEU A C 1
ATOM 1874 O O . LEU A 1 235 ? -3.253 0.156 12.555 1.00 98.88 235 LEU A O 1
ATOM 1878 N N . THR A 1 236 ? -4.023 -1.171 14.191 1.00 98.75 236 THR A N 1
ATOM 1879 C CA . THR A 1 236 ? -2.718 -1.769 14.501 1.00 98.75 236 THR A CA 1
ATOM 1880 C C . THR A 1 236 ? -2.182 -2.554 13.308 1.00 98.75 236 THR A C 1
ATOM 1882 O O . THR A 1 236 ? -1.073 -2.281 12.857 1.00 98.75 236 THR A O 1
ATOM 1885 N N . PHE A 1 237 ? -2.981 -3.468 12.764 1.00 98.75 237 PHE A N 1
ATOM 1886 C CA . PHE A 1 237 ? -2.557 -4.318 11.660 1.00 98.75 237 PHE A CA 1
ATOM 1887 C C . PHE A 1 237 ? -2.392 -3.544 10.353 1.00 98.75 237 PHE A C 1
ATOM 1889 O O . PHE A 1 237 ? -1.449 -3.797 9.619 1.00 98.75 237 PHE A O 1
ATOM 1896 N N . MET A 1 238 ? -3.244 -2.555 10.068 1.00 98.81 238 MET A N 1
ATOM 1897 C CA . MET A 1 238 ? -3.098 -1.748 8.853 1.00 98.81 238 MET A CA 1
ATOM 1898 C C . MET A 1 238 ? -1.881 -0.808 8.929 1.00 98.81 238 MET A C 1
ATOM 1900 O O . MET A 1 238 ? -1.285 -0.506 7.902 1.00 98.81 238 MET A O 1
ATOM 1904 N N . ILE A 1 239 ? -1.460 -0.363 10.125 1.00 98.75 239 ILE A N 1
ATOM 1905 C CA . ILE A 1 239 ? -0.176 0.348 10.280 1.00 98.75 239 ILE A CA 1
ATOM 1906 C C . ILE A 1 239 ? 0.985 -0.567 9.893 1.00 98.75 239 ILE A C 1
ATOM 1908 O O . ILE A 1 239 ? 1.823 -0.153 9.099 1.00 98.75 239 ILE A O 1
ATOM 1912 N N . GLU A 1 240 ? 1.024 -1.782 10.439 1.00 98.25 240 GLU A N 1
ATOM 1913 C CA . GLU A 1 240 ? 2.076 -2.762 10.149 1.00 98.25 240 GLU A CA 1
ATOM 1914 C C . GLU A 1 240 ? 2.112 -3.112 8.655 1.00 98.25 240 GLU A C 1
ATOM 1916 O O . GLU A 1 240 ? 3.162 -3.045 8.018 1.00 98.25 240 GLU A O 1
ATOM 1921 N N . HIS A 1 241 ? 0.942 -3.365 8.071 1.00 98.50 241 HIS A N 1
ATOM 1922 C CA . HIS A 1 241 ? 0.776 -3.618 6.647 1.00 98.50 241 HIS A CA 1
ATOM 1923 C C . HIS A 1 241 ? 1.329 -2.467 5.797 1.00 98.50 241 HIS A C 1
ATOM 1925 O O . HIS A 1 241 ? 2.208 -2.667 4.959 1.00 98.50 241 HIS A O 1
ATOM 1931 N N . HIS A 1 242 ? 0.904 -1.228 6.052 1.00 98.56 242 HIS A N 1
ATOM 1932 C CA . HIS A 1 242 ? 1.392 -0.066 5.305 1.00 98.56 242 HIS A CA 1
ATOM 1933 C C . HIS A 1 242 ? 2.892 0.181 5.480 1.00 98.56 242 HIS A C 1
ATOM 1935 O O . HIS A 1 242 ? 3.548 0.631 4.541 1.00 98.56 242 HIS A O 1
ATOM 1941 N N . GLU A 1 243 ? 3.457 -0.104 6.653 1.00 98.44 243 GLU A N 1
ATOM 1942 C CA . GLU A 1 243 ? 4.907 -0.034 6.862 1.00 98.44 243 GLU A CA 1
ATOM 1943 C C . GLU A 1 243 ? 5.657 -1.074 6.024 1.00 98.44 243 GLU A C 1
ATOM 1945 O O . GLU A 1 243 ? 6.738 -0.774 5.514 1.00 98.44 243 GLU A O 1
ATOM 1950 N N . GLY A 1 244 ? 5.058 -2.248 5.819 1.00 97.94 244 GLY A N 1
ATOM 1951 C CA . GLY A 1 244 ? 5.534 -3.260 4.884 1.00 97.94 244 GLY A CA 1
ATOM 1952 C C . GLY A 1 244 ? 5.577 -2.756 3.441 1.00 97.94 244 GLY A C 1
ATOM 1953 O O . GLY A 1 244 ? 6.614 -2.848 2.786 1.00 97.94 244 GLY A O 1
ATOM 1954 N N . ALA A 1 245 ? 4.507 -2.104 2.979 1.00 97.94 245 ALA A N 1
ATOM 1955 C CA . ALA A 1 245 ? 4.473 -1.497 1.646 1.00 97.94 245 ALA A CA 1
ATOM 1956 C C . ALA A 1 245 ? 5.551 -0.407 1.475 1.00 97.94 245 ALA A C 1
ATOM 1958 O O . ALA A 1 245 ? 6.247 -0.356 0.461 1.00 97.94 245 ALA A O 1
ATOM 1959 N N . VAL A 1 246 ? 5.750 0.443 2.492 1.00 98.00 246 VAL A N 1
ATOM 1960 C CA . VAL A 1 246 ? 6.822 1.457 2.496 1.00 98.00 246 VAL A CA 1
ATOM 1961 C C . VAL A 1 246 ? 8.206 0.806 2.429 1.00 98.00 246 VAL A C 1
ATOM 1963 O O . VAL A 1 246 ? 9.081 1.297 1.715 1.00 98.00 246 VAL A O 1
ATOM 1966 N N . TYR A 1 247 ? 8.412 -0.296 3.152 1.00 96.75 247 TYR A N 1
ATOM 1967 C CA . TYR A 1 247 ? 9.652 -1.064 3.087 1.00 96.75 247 TYR A CA 1
ATOM 1968 C C . TYR A 1 247 ? 9.905 -1.609 1.674 1.00 96.75 247 TYR A C 1
ATOM 1970 O O . TYR A 1 247 ? 11.007 -1.434 1.153 1.00 96.75 247 TYR A O 1
ATOM 1978 N N . MET A 1 248 ? 8.890 -2.197 1.031 1.00 96.75 248 MET A N 1
ATOM 1979 C CA . MET A 1 248 ? 8.987 -2.733 -0.334 1.00 96.75 248 MET A CA 1
ATOM 1980 C C . MET A 1 248 ? 9.319 -1.645 -1.363 1.00 96.75 248 MET A C 1
ATOM 1982 O O . MET A 1 248 ? 10.172 -1.855 -2.222 1.00 96.75 248 MET A O 1
ATOM 1986 N N . VAL A 1 249 ? 8.716 -0.454 -1.251 1.00 96.81 249 VAL A N 1
ATOM 1987 C CA . VAL A 1 249 ? 9.063 0.688 -2.119 1.00 96.81 249 VAL A CA 1
ATOM 1988 C C . VAL A 1 249 ? 10.526 1.101 -1.942 1.00 96.81 249 VAL A C 1
ATOM 1990 O O . VAL A 1 249 ? 11.226 1.385 -2.914 1.00 96.81 249 VAL A O 1
ATOM 1993 N N . ASN A 1 250 ? 11.016 1.140 -0.705 1.00 94.81 250 ASN A N 1
ATOM 1994 C CA . ASN A 1 250 ? 12.416 1.469 -0.460 1.00 94.81 250 ASN A CA 1
ATOM 1995 C C . ASN A 1 250 ? 13.360 0.396 -1.020 1.00 94.81 250 ASN A C 1
ATOM 1997 O O . ASN A 1 250 ? 14.393 0.761 -1.573 1.00 94.81 250 ASN A O 1
ATOM 2001 N N . GLU A 1 251 ? 13.015 -0.894 -0.908 1.00 93.50 251 GLU A N 1
ATOM 2002 C CA . GLU A 1 251 ? 13.805 -1.980 -1.508 1.00 93.50 251 GLU A CA 1
ATOM 2003 C C . GLU A 1 251 ? 13.863 -1.839 -3.033 1.00 93.50 251 GLU A C 1
ATOM 2005 O O . GLU A 1 251 ? 14.949 -1.944 -3.603 1.00 93.50 251 GLU A O 1
ATOM 2010 N N . LEU A 1 252 ? 12.743 -1.499 -3.688 1.00 94.31 252 LEU A N 1
ATOM 2011 C CA . LEU A 1 252 ? 12.726 -1.202 -5.124 1.00 94.31 252 LEU A CA 1
ATOM 2012 C C . LEU A 1 252 ? 13.754 -0.117 -5.469 1.00 94.31 252 LEU A C 1
ATOM 2014 O O . LEU A 1 252 ? 14.579 -0.309 -6.354 1.00 94.31 252 LEU A O 1
ATOM 2018 N N . PHE A 1 253 ? 13.761 1.008 -4.749 1.00 93.06 253 PHE A N 1
ATOM 2019 C CA . PHE A 1 253 ? 14.702 2.102 -5.024 1.00 93.06 253 PHE A CA 1
ATOM 2020 C C . PHE A 1 253 ? 16.157 1.812 -4.631 1.00 93.06 253 PHE A C 1
ATOM 2022 O O . PHE A 1 253 ? 17.052 2.573 -5.006 1.00 93.06 253 PHE A O 1
ATOM 2029 N N . MET A 1 254 ? 16.413 0.742 -3.878 1.00 90.69 254 MET A N 1
ATOM 2030 C CA . MET A 1 254 ? 17.765 0.258 -3.597 1.00 90.69 254 MET A CA 1
ATOM 2031 C C . MET A 1 254 ? 18.285 -0.706 -4.666 1.00 90.69 254 MET A C 1
ATOM 2033 O O . MET A 1 254 ? 19.497 -0.910 -4.737 1.00 90.69 254 MET A O 1
ATOM 2037 N N . ALA A 1 255 ? 17.406 -1.305 -5.471 1.00 90.56 255 ALA A N 1
ATOM 2038 C CA . ALA A 1 255 ? 17.798 -2.263 -6.492 1.00 90.56 255 ALA A CA 1
ATOM 2039 C C . ALA A 1 255 ? 18.457 -1.568 -7.697 1.00 90.56 255 ALA A C 1
ATOM 2041 O O . ALA A 1 255 ? 17.978 -0.557 -8.214 1.00 90.56 255 ALA A O 1
ATOM 2042 N N . ASP A 1 256 ? 19.570 -2.134 -8.168 1.00 88.56 256 ASP A N 1
ATOM 2043 C CA . ASP A 1 256 ? 20.336 -1.579 -9.284 1.00 88.56 256 ASP A CA 1
ATOM 2044 C C . ASP A 1 256 ? 19.489 -1.517 -10.567 1.00 88.56 256 ASP A C 1
ATOM 2046 O O . ASP A 1 256 ? 19.055 -2.536 -11.104 1.00 88.56 256 ASP A O 1
ATOM 2050 N N . GLY A 1 257 ? 19.285 -0.304 -11.086 1.00 84.25 257 GLY A N 1
ATOM 2051 C CA . GLY A 1 257 ? 18.552 -0.055 -12.333 1.00 84.25 257 GLY A CA 1
ATOM 2052 C C . GLY A 1 257 ? 17.024 -0.043 -12.209 1.00 84.25 257 GLY A C 1
ATOM 2053 O O . GLY A 1 257 ? 16.355 0.344 -13.170 1.00 84.25 257 GLY A O 1
ATOM 2054 N N . ALA A 1 258 ? 16.479 -0.392 -11.043 1.00 86.50 258 ALA A N 1
ATOM 2055 C CA . ALA A 1 258 ? 15.046 -0.365 -10.777 1.00 86.50 258 ALA A CA 1
ATOM 2056 C C . ALA A 1 258 ? 14.510 1.058 -10.580 1.00 86.50 258 ALA A C 1
ATOM 2058 O O . ALA A 1 258 ? 15.263 1.995 -10.292 1.00 86.50 258 ALA A O 1
ATOM 2059 N N . GLY A 1 259 ? 13.203 1.243 -10.784 1.00 79.12 259 GLY A N 1
ATOM 2060 C CA . GLY A 1 259 ? 12.557 2.553 -10.673 1.00 79.12 259 GLY A CA 1
ATOM 2061 C C . GLY A 1 259 ? 13.061 3.577 -11.698 1.00 79.12 259 GLY A C 1
ATOM 2062 O O . GLY A 1 259 ? 12.923 4.781 -11.483 1.00 79.12 259 GLY A O 1
ATOM 2063 N N . THR A 1 260 ? 13.682 3.123 -12.793 1.00 85.62 260 THR A N 1
ATOM 2064 C CA . THR A 1 260 ? 14.090 3.989 -13.911 1.00 85.62 260 THR A CA 1
ATOM 2065 C C . THR A 1 260 ? 13.001 4.108 -14.976 1.00 85.62 260 THR A C 1
ATOM 2067 O O . THR A 1 260 ? 12.947 5.123 -15.677 1.00 85.62 260 THR A O 1
ATOM 2070 N N . ASP A 1 261 ? 12.100 3.125 -15.061 1.00 88.50 261 ASP A N 1
ATOM 2071 C CA . ASP A 1 261 ? 10.827 3.255 -15.765 1.00 88.50 261 ASP A CA 1
ATOM 2072 C C . ASP A 1 261 ? 9.978 4.343 -15.094 1.00 88.50 261 ASP A C 1
ATOM 2074 O O . ASP A 1 261 ? 9.770 4.355 -13.878 1.00 88.50 261 ASP A O 1
ATOM 2078 N N . LEU A 1 262 ? 9.491 5.293 -15.892 1.00 88.62 262 LEU A N 1
ATOM 2079 C CA . LEU A 1 262 ? 8.789 6.465 -15.374 1.00 88.62 262 LEU A CA 1
ATOM 2080 C C . LEU A 1 262 ? 7.426 6.110 -14.764 1.00 88.62 262 LEU A C 1
ATOM 2082 O O . LEU A 1 262 ? 6.967 6.824 -13.868 1.00 88.62 262 LEU A O 1
ATOM 2086 N N . GLU A 1 263 ? 6.768 5.059 -15.256 1.00 91.50 263 GLU A N 1
ATOM 2087 C CA . GLU A 1 263 ? 5.492 4.591 -14.711 1.00 91.50 263 GLU A CA 1
ATOM 2088 C C . GLU A 1 263 ? 5.725 3.900 -13.365 1.00 91.50 263 GLU A C 1
ATOM 2090 O O . GLU A 1 263 ? 5.095 4.299 -12.384 1.00 91.50 263 GLU A O 1
ATOM 2095 N N . SER A 1 264 ? 6.700 2.986 -13.284 1.00 92.69 264 SER A N 1
ATOM 2096 C CA . SER A 1 264 ? 7.109 2.337 -12.031 1.00 92.69 264 SER A CA 1
ATOM 2097 C C . SER A 1 264 ? 7.529 3.344 -10.971 1.00 92.69 264 SER A C 1
ATOM 2099 O O . SER A 1 264 ? 7.055 3.290 -9.838 1.00 92.69 264 SER A O 1
ATOM 2101 N N . TYR A 1 265 ? 8.380 4.306 -11.342 1.00 93.19 265 TYR A N 1
ATOM 2102 C CA . TYR A 1 265 ? 8.866 5.334 -10.426 1.00 93.19 265 TYR A CA 1
ATOM 2103 C C . TYR A 1 265 ? 7.725 6.153 -9.820 1.00 93.19 265 TYR A C 1
ATOM 2105 O O . TYR A 1 265 ? 7.681 6.360 -8.608 1.00 93.19 265 TYR A O 1
ATOM 2113 N N . ARG A 1 266 ? 6.806 6.641 -10.665 1.00 94.44 266 ARG A N 1
ATOM 2114 C CA . ARG A 1 266 ? 5.680 7.468 -10.211 1.00 94.44 266 ARG A CA 1
ATOM 2115 C C . ARG A 1 266 ? 4.767 6.686 -9.287 1.00 94.44 266 ARG A C 1
ATOM 2117 O O . ARG A 1 266 ? 4.477 7.174 -8.203 1.00 94.44 266 ARG A O 1
ATOM 2124 N N . LEU A 1 267 ? 4.395 5.474 -9.690 1.00 96.62 267 LEU A N 1
ATOM 2125 C CA . LEU A 1 267 ? 3.537 4.623 -8.884 1.00 96.62 267 LEU A CA 1
ATOM 2126 C C . LEU A 1 267 ? 4.163 4.331 -7.514 1.00 96.62 267 LEU A C 1
ATOM 2128 O O . LEU A 1 267 ? 3.506 4.505 -6.496 1.00 96.62 267 LEU A O 1
ATOM 2132 N N . ALA A 1 268 ? 5.445 3.962 -7.469 1.00 96.81 268 ALA A N 1
ATOM 2133 C CA . ALA A 1 268 ? 6.138 3.690 -6.213 1.00 96.81 268 ALA A CA 1
ATOM 2134 C C . ALA A 1 268 ? 6.213 4.929 -5.296 1.00 96.81 268 ALA A C 1
ATOM 2136 O O . ALA A 1 268 ? 6.009 4.819 -4.086 1.00 96.81 268 ALA A O 1
ATOM 2137 N N . VAL A 1 269 ? 6.466 6.122 -5.851 1.00 96.56 269 VAL A N 1
ATOM 2138 C CA . VAL A 1 269 ? 6.455 7.383 -5.084 1.00 96.56 269 VAL A CA 1
ATOM 2139 C C . VAL A 1 269 ? 5.059 7.715 -4.554 1.00 96.56 269 VAL A C 1
ATOM 2141 O O . VAL A 1 269 ? 4.946 8.149 -3.404 1.00 96.56 269 VAL A O 1
ATOM 2144 N N . ASP A 1 270 ? 4.021 7.519 -5.366 1.00 97.62 270 ASP A N 1
ATOM 2145 C CA . ASP A 1 270 ? 2.634 7.784 -4.982 1.00 97.62 270 ASP A CA 1
ATOM 2146 C C . ASP A 1 270 ? 2.207 6.837 -3.849 1.00 97.62 270 ASP A C 1
ATOM 2148 O O . ASP A 1 270 ? 1.813 7.322 -2.783 1.00 97.62 270 ASP A O 1
ATOM 2152 N N . ILE A 1 271 ? 2.456 5.526 -3.996 1.00 98.12 271 ILE A N 1
ATOM 2153 C CA . ILE A 1 271 ? 2.256 4.524 -2.935 1.00 98.12 271 ILE A CA 1
ATOM 2154 C C . ILE A 1 271 ? 2.983 4.968 -1.661 1.00 98.12 271 ILE A C 1
ATOM 2156 O O . ILE A 1 271 ? 2.376 5.082 -0.599 1.00 98.12 271 ILE A O 1
ATOM 2160 N N . TYR A 1 272 ? 4.279 5.290 -1.729 1.00 97.81 272 TYR A N 1
ATOM 2161 C CA . TYR A 1 272 ? 5.030 5.722 -0.545 1.00 97.81 272 TYR A CA 1
ATOM 2162 C C . TYR A 1 272 ? 4.379 6.923 0.160 1.00 97.81 272 TYR A C 1
ATOM 2164 O O . TYR A 1 272 ? 4.230 6.934 1.388 1.00 97.81 272 TYR A O 1
ATOM 2172 N N . ALA A 1 273 ? 3.999 7.952 -0.600 1.00 97.69 273 ALA A N 1
ATOM 2173 C CA . ALA A 1 273 ? 3.453 9.187 -0.053 1.00 97.69 273 ALA A CA 1
ATOM 2174 C C . ALA A 1 273 ? 2.078 8.978 0.604 1.00 97.69 273 ALA A C 1
ATOM 2176 O O . ALA A 1 273 ? 1.817 9.522 1.690 1.00 97.69 273 ALA A O 1
ATOM 2177 N N . GLU A 1 274 ? 1.214 8.188 -0.031 1.00 97.44 274 GLU A N 1
ATOM 2178 C CA . GLU A 1 274 ? -0.102 7.844 0.498 1.00 97.44 274 GLU A CA 1
ATOM 2179 C C . GLU A 1 274 ? 0.030 6.993 1.762 1.00 97.44 274 GLU A C 1
ATOM 2181 O O . GLU A 1 274 ? -0.459 7.399 2.824 1.00 97.44 274 GLU A O 1
ATOM 2186 N N . GLN A 1 275 ? 0.805 5.906 1.708 1.00 97.62 275 GLN A N 1
ATOM 2187 C CA . GLN A 1 275 ? 0.968 4.969 2.821 1.00 97.62 275 GLN A CA 1
ATOM 2188 C C . GLN A 1 275 ? 1.536 5.662 4.074 1.00 97.62 275 GLN A C 1
ATOM 2190 O O . GLN A 1 275 ? 0.999 5.503 5.174 1.00 97.62 275 GLN A O 1
ATOM 2195 N N . VAL A 1 276 ? 2.552 6.527 3.935 1.00 97.88 276 VAL A N 1
ATOM 2196 C CA . VAL A 1 276 ? 3.102 7.316 5.060 1.00 97.88 276 VAL A CA 1
ATOM 2197 C C . VAL A 1 276 ? 2.053 8.250 5.672 1.00 97.88 276 VAL A C 1
ATOM 2199 O O . VAL A 1 276 ? 1.978 8.404 6.900 1.00 97.88 276 VAL A O 1
ATOM 2202 N N . THR A 1 277 ? 1.224 8.875 4.836 1.00 98.06 277 THR A N 1
ATOM 2203 C CA . THR A 1 277 ? 0.156 9.768 5.301 1.00 98.06 277 THR A CA 1
ATOM 2204 C C . THR A 1 277 ? -0.911 8.985 6.065 1.00 98.06 277 THR A C 1
ATOM 2206 O O . THR A 1 277 ? -1.365 9.423 7.130 1.00 98.06 277 THR A O 1
ATOM 2209 N N . GLU A 1 278 ? -1.287 7.809 5.571 1.00 98.38 278 GLU A N 1
ATOM 2210 C CA . GLU A 1 278 ? -2.263 6.937 6.216 1.00 98.38 278 GLU A CA 1
ATOM 2211 C C . GLU A 1 278 ? -1.758 6.351 7.535 1.00 98.38 278 GLU A C 1
ATOM 2213 O O . GLU A 1 278 ? -2.484 6.430 8.531 1.00 98.38 278 GLU A O 1
ATOM 2218 N N . ILE A 1 279 ? -0.497 5.909 7.611 1.00 98.56 279 ILE A N 1
ATOM 2219 C CA . ILE A 1 279 ? 0.151 5.499 8.870 1.00 98.56 279 ILE A CA 1
ATOM 2220 C C . ILE A 1 279 ? 0.033 6.617 9.913 1.00 98.56 279 ILE A C 1
ATOM 2222 O O . ILE A 1 279 ? -0.433 6.396 11.035 1.00 98.56 279 ILE A O 1
ATOM 2226 N N . ALA A 1 280 ? 0.392 7.853 9.551 1.00 98.25 280 ALA A N 1
ATOM 2227 C CA . ALA A 1 280 ? 0.313 8.988 10.468 1.00 98.25 280 ALA A CA 1
ATOM 2228 C C . ALA A 1 280 ? -1.129 9.281 10.927 1.00 98.25 280 ALA A C 1
ATOM 2230 O O . ALA A 1 280 ? -1.354 9.692 12.072 1.00 98.25 280 ALA A O 1
ATOM 2231 N N . MET A 1 281 ? -2.123 9.074 10.060 1.00 98.38 281 MET A N 1
ATOM 2232 C CA . MET A 1 281 ? -3.535 9.198 10.426 1.00 98.38 281 MET A CA 1
ATOM 2233 C C . MET A 1 281 ? -3.976 8.097 11.392 1.00 98.38 281 MET A C 1
ATOM 2235 O O . MET A 1 281 ? -4.637 8.413 12.387 1.00 98.38 281 MET A O 1
ATOM 2239 N N . MET A 1 282 ? -3.611 6.842 11.122 1.00 98.75 282 MET A N 1
ATOM 2240 C CA . MET A 1 282 ? -3.975 5.679 11.934 1.00 98.75 282 MET A CA 1
ATOM 2241 C C . MET A 1 282 ? -3.362 5.740 13.331 1.00 98.75 282 MET A C 1
ATOM 2243 O O . MET A 1 282 ? -4.085 5.575 14.314 1.00 98.75 282 MET A O 1
ATOM 2247 N N . ARG A 1 283 ? -2.081 6.116 13.445 1.00 98.56 283 ARG A N 1
ATOM 2248 C CA . ARG A 1 283 ? -1.419 6.352 14.740 1.00 98.56 283 ARG A CA 1
ATOM 2249 C C . ARG A 1 283 ? -2.195 7.355 15.594 1.00 98.56 283 ARG A C 1
ATOM 2251 O O . ARG A 1 283 ? -2.570 7.066 16.726 1.00 98.56 283 ARG A O 1
ATOM 2258 N N . LYS A 1 284 ? -2.580 8.494 15.009 1.00 98.44 284 LYS A N 1
ATOM 2259 C CA . LYS A 1 284 ? -3.414 9.492 15.700 1.00 98.44 284 LYS A CA 1
ATOM 2260 C C . LYS A 1 284 ? -4.817 8.976 16.041 1.00 98.44 284 LYS A C 1
ATOM 2262 O O . LYS A 1 284 ? -5.449 9.495 16.960 1.00 98.44 284 LYS A O 1
ATOM 2267 N N . MET A 1 285 ? -5.373 8.038 15.268 1.00 98.56 285 MET A N 1
ATOM 2268 C CA . MET A 1 285 ? -6.660 7.413 15.596 1.00 98.56 285 MET A CA 1
ATOM 2269 C C . MET A 1 285 ? -6.541 6.509 16.826 1.00 98.56 285 MET A C 1
ATOM 2271 O O . MET A 1 285 ? -7.412 6.610 17.690 1.00 98.56 285 MET A O 1
ATOM 2275 N N . LEU A 1 286 ? -5.476 5.706 16.931 1.00 98.50 286 LEU A N 1
ATOM 2276 C CA . LEU A 1 286 ? -5.177 4.890 18.115 1.00 98.50 286 LEU A CA 1
ATOM 2277 C C . LEU A 1 286 ? -5.004 5.766 19.363 1.00 98.50 286 LEU A C 1
ATOM 2279 O O . LEU A 1 286 ? -5.727 5.576 20.341 1.00 98.50 286 LEU A O 1
ATOM 2283 N N . GLU A 1 287 ? -4.171 6.811 19.285 1.00 97.81 287 GLU A N 1
ATOM 2284 C CA . GLU A 1 287 ? -3.945 7.752 20.395 1.00 97.81 287 GLU A CA 1
ATOM 2285 C C . GLU A 1 287 ? -5.250 8.387 20.893 1.00 97.81 287 GLU A C 1
ATOM 2287 O O . GLU A 1 287 ? -5.540 8.393 22.089 1.00 97.81 287 GLU A O 1
ATOM 2292 N N . ARG A 1 288 ? -6.085 8.900 19.977 1.00 97.81 288 ARG A N 1
ATOM 2293 C CA . ARG A 1 288 ? -7.371 9.525 20.338 1.00 97.81 288 ARG A CA 1
ATOM 2294 C C . ARG A 1 288 ? -8.351 8.549 20.982 1.00 97.81 288 ARG A C 1
ATOM 2296 O O . ARG A 1 288 ? -9.236 8.987 21.714 1.00 97.81 288 ARG A O 1
ATOM 2303 N N . LYS A 1 289 ? -8.236 7.261 20.666 1.00 97.19 289 LYS A N 1
ATOM 2304 C CA . LYS A 1 289 ? -9.052 6.193 21.249 1.00 97.19 289 LYS A CA 1
ATOM 2305 C C . LYS A 1 289 ? -8.479 5.669 22.570 1.00 97.19 289 LYS A C 1
ATOM 2307 O O . LYS A 1 289 ? -9.180 4.932 23.254 1.00 97.19 289 LYS A O 1
ATOM 2312 N N . GLY A 1 290 ? -7.269 6.085 22.951 1.00 97.50 290 GLY A N 1
ATOM 2313 C CA . GLY A 1 290 ? -6.591 5.634 24.166 1.00 97.50 290 GLY A CA 1
ATOM 2314 C C . GLY A 1 290 ? -5.950 4.253 24.032 1.00 97.50 290 GLY A C 1
ATOM 2315 O O . GLY A 1 290 ? -5.779 3.578 25.043 1.00 97.50 290 GLY A O 1
ATOM 2316 N N . PHE A 1 291 ? -5.635 3.829 22.806 1.00 97.62 291 PHE A N 1
ATOM 2317 C CA . PHE A 1 291 ? -4.902 2.595 22.539 1.00 97.62 291 PHE A CA 1
ATOM 2318 C C . PHE A 1 291 ? -3.413 2.869 22.346 1.00 97.62 291 PHE A C 1
ATOM 2320 O O . PHE A 1 291 ? -3.024 3.956 21.912 1.00 97.62 291 PHE A O 1
ATOM 2327 N N . ASP A 1 292 ? -2.601 1.854 22.632 1.00 96.44 292 ASP A N 1
ATOM 2328 C CA . ASP A 1 292 ? -1.170 1.887 22.362 1.00 96.44 292 ASP A CA 1
ATOM 2329 C C . ASP A 1 292 ? -0.910 1.965 20.853 1.00 96.44 292 ASP A C 1
ATOM 2331 O O . ASP A 1 292 ? -1.599 1.340 20.041 1.00 96.44 292 ASP A O 1
ATOM 2335 N N . VAL A 1 293 ? 0.092 2.757 20.482 1.00 96.25 293 VAL A N 1
ATOM 2336 C CA . VAL A 1 293 ? 0.553 2.883 19.100 1.00 96.25 293 VAL A CA 1
ATOM 2337 C C . VAL A 1 293 ? 1.702 1.898 18.895 1.00 96.25 293 VAL A C 1
ATOM 2339 O O . VAL A 1 293 ? 2.653 1.949 19.676 1.00 96.25 293 VAL A O 1
ATOM 2342 N N . PRO A 1 294 ? 1.648 1.017 17.880 1.00 93.62 294 PRO A N 1
ATOM 2343 C CA . PRO A 1 294 ? 2.738 0.086 17.628 1.00 93.62 294 PRO A CA 1
ATOM 2344 C C . PRO A 1 294 ? 4.014 0.835 17.224 1.00 93.62 294 PRO A C 1
ATOM 2346 O O . PRO A 1 294 ? 3.975 1.826 16.478 1.00 93.62 294 PRO A O 1
ATOM 2349 N N . GLU A 1 295 ? 5.146 0.332 17.717 1.00 92.94 295 GLU A N 1
ATOM 2350 C CA . GLU A 1 295 ? 6.458 0.705 17.194 1.00 92.94 295 GLU A CA 1
ATOM 2351 C C . GLU A 1 295 ? 6.562 0.301 15.716 1.00 92.94 295 GLU A C 1
ATOM 2353 O O . GLU A 1 295 ? 5.932 -0.683 15.322 1.00 92.94 295 GLU A O 1
ATOM 2358 N N . PRO A 1 296 ? 7.334 1.036 14.895 1.00 92.81 296 PRO A N 1
ATOM 2359 C CA . PRO A 1 296 ? 7.508 0.677 13.494 1.00 92.81 296 PRO A CA 1
ATOM 2360 C C . PRO A 1 296 ? 8.074 -0.737 13.300 1.00 92.81 296 PRO A C 1
ATOM 2362 O O . PRO A 1 296 ? 8.906 -1.166 14.105 1.00 92.81 296 PRO A O 1
ATOM 2365 N N . LEU A 1 297 ? 7.703 -1.405 12.200 1.00 91.31 297 LEU A N 1
ATOM 2366 C CA . LEU A 1 297 ? 8.259 -2.699 11.781 1.00 91.31 297 LEU A CA 1
ATOM 2367 C C . LEU A 1 297 ? 9.788 -2.731 11.897 1.00 91.31 297 LEU A C 1
ATOM 2369 O O . LEU A 1 297 ? 10.482 -1.819 11.434 1.00 91.31 297 LEU A O 1
ATOM 2373 N N . ARG A 1 298 ? 10.325 -3.811 12.476 1.00 90.56 298 ARG A N 1
ATOM 2374 C CA . ARG A 1 298 ? 11.769 -3.978 12.706 1.00 90.56 298 ARG A CA 1
ATOM 2375 C C . ARG A 1 298 ? 12.549 -3.910 11.395 1.00 90.56 298 ARG A C 1
ATOM 2377 O O . ARG A 1 298 ? 13.576 -3.245 11.332 1.00 90.56 298 ARG A O 1
ATOM 2384 N N . GLU A 1 299 ? 12.045 -4.551 10.348 1.00 88.62 299 GLU A N 1
ATOM 2385 C CA . GLU A 1 299 ? 12.626 -4.567 9.005 1.00 88.62 299 GLU A CA 1
ATOM 2386 C C . GLU A 1 299 ? 12.742 -3.141 8.452 1.00 88.62 299 GLU A C 1
ATOM 2388 O O . GLU A 1 299 ? 13.803 -2.739 7.971 1.00 88.62 299 GLU A O 1
ATOM 2393 N N . LEU A 1 300 ? 11.692 -2.329 8.615 1.00 88.81 300 LEU A N 1
ATOM 2394 C CA . LEU A 1 300 ? 11.698 -0.921 8.222 1.00 88.81 300 LEU A CA 1
ATOM 2395 C C . LEU A 1 300 ? 12.679 -0.096 9.067 1.00 88.81 300 LEU A C 1
ATOM 2397 O O . LEU A 1 300 ? 13.409 0.738 8.529 1.00 88.81 300 LEU A O 1
ATOM 2401 N N . GLN A 1 301 ? 12.755 -0.339 10.377 1.00 91.00 301 GLN A N 1
ATOM 2402 C CA . GLN A 1 301 ? 13.734 0.316 11.252 1.00 91.00 301 GLN A CA 1
ATOM 2403 C C . GLN A 1 301 ? 15.177 -0.020 10.847 1.00 91.00 301 GLN A C 1
ATOM 2405 O O . GLN A 1 301 ? 16.037 0.865 10.794 1.00 91.00 301 GLN A O 1
ATOM 2410 N N . GLU A 1 302 ? 15.450 -1.287 10.542 1.00 90.50 302 GLU A N 1
ATOM 2411 C CA . GLU A 1 302 ? 16.751 -1.770 10.083 1.00 90.50 302 GLU A CA 1
ATOM 2412 C C . GLU A 1 302 ? 17.114 -1.171 8.721 1.00 90.50 302 GLU A C 1
ATOM 2414 O O . GLU A 1 302 ? 18.226 -0.668 8.550 1.00 90.50 302 GLU A O 1
ATOM 2419 N N . GLN A 1 303 ? 16.170 -1.133 7.779 1.00 91.19 303 GLN A N 1
ATOM 2420 C CA . GLN A 1 303 ? 16.350 -0.508 6.468 1.00 91.19 303 GLN A CA 1
ATOM 2421 C C . GLN A 1 303 ? 16.670 0.987 6.589 1.00 91.19 303 GLN A C 1
ATOM 2423 O O . GLN A 1 303 ? 17.633 1.478 5.997 1.00 91.19 303 GLN A O 1
ATOM 2428 N N . GLN A 1 304 ? 15.934 1.716 7.431 1.00 87.75 304 GLN A N 1
ATOM 2429 C CA . GLN A 1 304 ? 16.218 3.122 7.723 1.00 87.75 304 GLN A CA 1
ATOM 2430 C C . GLN A 1 304 ? 17.592 3.309 8.378 1.00 87.75 304 GLN A C 1
ATOM 2432 O O . GLN A 1 304 ? 18.302 4.279 8.092 1.00 87.75 304 GLN A O 1
ATOM 2437 N N . ALA A 1 305 ? 18.007 2.382 9.245 1.00 88.81 305 ALA A N 1
ATOM 2438 C CA . ALA A 1 305 ? 19.334 2.415 9.847 1.00 88.81 305 ALA A CA 1
ATOM 2439 C C . ALA A 1 305 ? 20.444 2.203 8.802 1.00 88.81 305 ALA A C 1
ATOM 2441 O O . ALA A 1 305 ? 21.450 2.920 8.852 1.00 88.81 305 ALA A O 1
ATOM 2442 N N . ARG A 1 306 ? 20.244 1.290 7.838 1.00 87.69 306 ARG A N 1
ATOM 2443 C CA . ARG A 1 306 ? 21.150 1.069 6.694 1.00 87.69 306 ARG A CA 1
ATOM 2444 C C . ARG A 1 306 ? 21.270 2.325 5.831 1.00 87.69 306 ARG A C 1
ATOM 2446 O O . ARG A 1 306 ? 22.385 2.772 5.572 1.00 87.69 306 ARG A O 1
ATOM 2453 N N . LEU A 1 307 ? 20.144 2.952 5.483 1.00 83.50 307 LEU A N 1
ATOM 2454 C CA . LEU A 1 307 ? 20.106 4.209 4.723 1.00 83.50 307 LEU A CA 1
ATOM 2455 C C . LEU A 1 307 ? 20.863 5.344 5.421 1.00 83.50 307 LEU A C 1
ATOM 2457 O O . LEU A 1 307 ? 21.567 6.125 4.782 1.00 83.50 307 LEU A O 1
ATOM 2461 N N . ARG A 1 308 ? 20.750 5.430 6.749 1.00 86.81 308 ARG A N 1
ATOM 2462 C CA . ARG A 1 308 ? 21.442 6.454 7.542 1.00 86.81 308 ARG A CA 1
ATOM 2463 C C . ARG A 1 308 ? 22.950 6.214 7.644 1.00 86.81 308 ARG A C 1
ATOM 2465 O O . ARG A 1 308 ? 23.694 7.176 7.831 1.00 86.81 308 ARG A O 1
ATOM 2472 N N . ASN A 1 309 ? 23.412 4.965 7.571 1.00 84.94 309 ASN A N 1
ATOM 2473 C CA . ASN A 1 309 ? 24.832 4.626 7.675 1.00 84.94 309 ASN A CA 1
ATOM 2474 C C . ASN A 1 309 ? 25.266 3.562 6.644 1.00 84.94 309 ASN A C 1
ATOM 2476 O O . ASN A 1 309 ? 25.544 2.418 7.020 1.00 84.94 309 ASN A O 1
ATOM 2480 N N . PRO A 1 310 ? 25.407 3.942 5.359 1.00 73.56 310 PRO A N 1
ATOM 2481 C CA . PRO A 1 310 ? 25.717 2.998 4.283 1.00 73.56 310 PRO A CA 1
ATOM 2482 C C . PRO A 1 310 ? 27.065 2.284 4.463 1.00 73.56 310 PRO A C 1
ATOM 2484 O O . PRO A 1 310 ? 27.242 1.150 4.032 1.00 73.56 310 PRO A O 1
ATOM 2487 N N . GLN A 1 311 ? 28.028 2.928 5.134 1.00 67.44 311 GLN A N 1
ATOM 2488 C CA . GLN A 1 311 ? 29.381 2.390 5.320 1.00 67.44 311 GLN A CA 1
ATOM 2489 C C . GLN A 1 311 ? 29.480 1.312 6.408 1.00 67.44 311 GLN A C 1
ATOM 2491 O O . GLN A 1 311 ? 30.443 0.550 6.410 1.00 67.44 311 GLN A O 1
ATOM 2496 N N . ALA A 1 312 ? 28.510 1.221 7.324 1.00 59.41 312 ALA A N 1
ATOM 2497 C CA . ALA A 1 312 ? 28.492 0.161 8.334 1.00 59.41 312 ALA A CA 1
ATOM 2498 C C . ALA A 1 312 ? 27.932 -1.166 7.796 1.00 59.41 312 ALA A C 1
ATOM 2500 O O . ALA A 1 312 ? 28.348 -2.221 8.265 1.00 59.41 312 ALA A O 1
ATOM 2501 N N . ALA A 1 313 ? 27.043 -1.121 6.797 1.00 54.94 313 ALA A N 1
ATOM 2502 C CA . ALA A 1 313 ? 26.414 -2.309 6.216 1.00 54.94 313 ALA A CA 1
ATOM 2503 C C . ALA A 1 313 ? 27.388 -3.176 5.391 1.00 54.94 313 ALA A C 1
ATOM 2505 O O . ALA A 1 313 ? 27.217 -4.386 5.308 1.00 54.94 313 ALA A O 1
ATOM 2506 N N . GLY A 1 314 ? 28.453 -2.586 4.835 1.00 47.62 314 GLY A N 1
ATOM 2507 C CA . GLY A 1 314 ? 29.486 -3.312 4.080 1.00 47.62 314 GLY A CA 1
ATOM 2508 C C . GLY A 1 314 ? 30.506 -4.084 4.931 1.00 47.62 314 GLY A C 1
ATOM 2509 O O . GLY A 1 314 ? 31.419 -4.682 4.371 1.00 47.62 314 GLY A O 1
ATOM 2510 N N . ASN A 1 315 ? 30.385 -4.052 6.264 1.00 44.03 315 ASN A N 1
ATOM 2511 C CA . ASN A 1 315 ? 31.302 -4.714 7.201 1.00 44.03 315 ASN A CA 1
ATOM 2512 C C . ASN A 1 315 ? 30.664 -5.889 7.961 1.00 44.03 315 ASN A C 1
ATOM 2514 O O . ASN A 1 315 ? 31.261 -6.389 8.919 1.00 44.03 315 ASN A O 1
ATOM 2518 N N . GLU A 1 316 ? 29.483 -6.358 7.555 1.00 41.00 316 GLU A N 1
ATOM 2519 C CA . GLU A 1 316 ? 29.002 -7.650 8.040 1.00 41.00 316 GLU A CA 1
ATOM 2520 C C . GLU A 1 316 ? 29.875 -8.763 7.438 1.00 41.00 316 GLU A C 1
ATOM 2522 O O . GLU A 1 316 ? 30.094 -8.787 6.223 1.00 41.00 316 GLU A O 1
ATOM 2527 N N . PRO A 1 317 ? 30.427 -9.681 8.250 1.00 39.56 317 PRO A N 1
ATOM 2528 C CA . PRO A 1 317 ? 31.200 -10.780 7.713 1.00 39.56 317 PRO A CA 1
ATOM 2529 C C . PRO A 1 317 ? 30.232 -11.676 6.947 1.00 39.56 317 PRO A C 1
ATOM 2531 O O . PRO A 1 317 ? 29.419 -12.377 7.548 1.00 39.56 317 PRO A O 1
ATOM 2534 N N . HIS A 1 318 ? 30.329 -11.673 5.616 1.00 42.41 318 HIS A N 1
ATOM 2535 C CA . HIS A 1 318 ? 29.777 -12.747 4.805 1.00 42.41 318 HIS A CA 1
ATOM 2536 C C . HIS A 1 318 ? 30.177 -14.067 5.456 1.00 42.41 318 HIS A C 1
ATOM 2538 O O . HIS A 1 318 ? 31.370 -14.338 5.612 1.00 42.41 318 HIS A O 1
ATOM 2544 N N . GLY A 1 319 ? 29.177 -14.846 5.869 1.00 39.56 319 GLY A N 1
ATOM 2545 C CA . GLY A 1 319 ? 29.347 -16.167 6.449 1.00 39.56 319 GLY A CA 1
ATOM 2546 C C . GLY A 1 319 ? 30.085 -17.076 5.478 1.00 39.56 319 GLY A C 1
ATOM 2547 O O . GLY A 1 319 ? 29.488 -17.842 4.733 1.00 39.56 319 GLY A O 1
ATOM 2548 N N . HIS A 1 320 ? 31.411 -17.003 5.485 1.00 38.72 320 HIS A N 1
ATOM 2549 C CA . HIS A 1 320 ? 32.233 -18.133 5.131 1.00 38.72 320 HIS A CA 1
ATOM 2550 C C . HIS A 1 320 ? 31.982 -19.150 6.232 1.00 38.72 320 HIS A C 1
ATOM 2552 O O . HIS A 1 320 ? 32.367 -18.934 7.383 1.00 38.72 320 HIS A O 1
ATOM 2558 N N . HIS A 1 321 ? 31.308 -20.242 5.877 1.00 40.00 321 HIS A N 1
ATOM 2559 C CA . HIS A 1 321 ? 31.422 -21.490 6.609 1.00 40.00 321 HIS A CA 1
ATOM 2560 C C . HIS A 1 321 ? 32.916 -21.773 6.800 1.00 40.00 321 HIS A C 1
ATOM 2562 O O . HIS A 1 321 ? 33.602 -22.243 5.893 1.00 40.00 321 HIS A O 1
ATOM 2568 N N . ALA A 1 322 ? 33.437 -21.419 7.972 1.00 36.75 322 ALA A N 1
ATOM 2569 C CA . ALA A 1 322 ? 34.719 -21.912 8.420 1.00 36.75 322 ALA A CA 1
ATOM 2570 C C . ALA A 1 322 ? 34.566 -23.433 8.559 1.00 36.75 322 ALA A C 1
ATOM 2572 O O . ALA A 1 322 ? 33.583 -23.877 9.162 1.00 36.75 322 ALA A O 1
ATOM 2573 N N . PRO A 1 323 ? 35.474 -24.248 7.998 1.00 40.28 323 PRO A N 1
ATOM 2574 C CA . PRO A 1 323 ? 35.442 -25.676 8.253 1.00 40.28 323 PRO A CA 1
ATOM 2575 C C . PRO A 1 323 ? 35.612 -25.884 9.758 1.00 40.28 323 PRO A C 1
ATOM 2577 O O . PRO A 1 323 ? 36.531 -25.323 10.360 1.00 40.28 323 PRO A O 1
ATOM 2580 N N . GLU A 1 324 ? 34.705 -26.656 10.358 1.00 39.47 324 GLU A N 1
ATOM 2581 C CA . GLU A 1 324 ? 34.809 -27.093 11.745 1.00 39.47 324 GLU A CA 1
ATOM 2582 C C . GLU A 1 324 ? 36.200 -27.694 11.963 1.00 39.47 324 GLU A C 1
ATOM 2584 O O . GLU A 1 324 ? 36.540 -28.760 11.448 1.00 39.47 324 GLU A O 1
ATOM 2589 N N . THR A 1 325 ? 37.048 -26.984 12.702 1.00 42.81 325 THR A N 1
ATOM 2590 C CA . THR A 1 325 ? 38.291 -27.555 13.202 1.00 42.81 325 THR A CA 1
ATOM 2591 C C . THR A 1 325 ? 37.921 -28.543 14.297 1.00 42.81 325 THR A C 1
ATOM 2593 O O . THR A 1 325 ? 37.516 -28.129 15.387 1.00 42.81 325 THR A O 1
ATOM 2596 N N . GLU A 1 326 ? 38.054 -29.837 14.006 1.00 44.47 326 GLU A N 1
ATOM 2597 C CA . GLU A 1 326 ? 38.021 -30.894 15.016 1.00 44.47 326 GLU A CA 1
ATOM 2598 C C . GLU A 1 326 ? 38.932 -30.530 16.205 1.00 44.47 326 GLU A C 1
ATOM 2600 O O . GLU A 1 326 ? 40.052 -30.038 16.008 1.00 44.47 326 GLU A O 1
ATOM 2605 N N . PRO A 1 327 ? 38.508 -30.783 17.455 1.00 42.97 327 PRO A N 1
ATOM 2606 C CA . PRO A 1 327 ? 39.376 -30.583 18.601 1.00 42.97 327 PRO A CA 1
ATOM 2607 C C . PRO A 1 327 ? 40.512 -31.615 18.580 1.00 42.97 327 PRO A C 1
ATOM 2609 O O . PRO A 1 327 ? 40.288 -32.825 18.547 1.00 42.97 327 PRO A O 1
ATOM 2612 N N . ALA A 1 328 ? 41.749 -31.118 18.625 1.00 44.88 328 ALA A N 1
ATOM 2613 C CA . ALA A 1 328 ? 42.963 -31.927 18.656 1.00 44.88 328 ALA A CA 1
ATOM 2614 C C . ALA A 1 328 ? 42.956 -32.953 19.815 1.00 44.88 328 ALA A C 1
ATOM 2616 O O . ALA A 1 328 ? 42.537 -32.622 20.930 1.00 44.88 328 ALA A O 1
ATOM 2617 N N . PRO A 1 329 ? 43.467 -34.182 19.606 1.00 43.12 329 PRO A N 1
ATOM 2618 C CA . PRO A 1 329 ? 43.505 -35.197 20.651 1.00 43.12 329 PRO A CA 1
ATOM 2619 C C . PRO A 1 329 ? 44.473 -34.804 21.776 1.00 43.12 329 PRO A C 1
ATOM 2621 O O . PRO A 1 329 ? 45.609 -34.385 21.542 1.00 43.12 329 PRO A O 1
ATOM 2624 N N . ALA A 1 330 ? 44.013 -34.968 23.018 1.00 47.53 330 ALA A N 1
ATOM 2625 C CA . ALA A 1 330 ? 44.776 -34.692 24.228 1.00 47.53 330 ALA A CA 1
ATOM 2626 C C . ALA A 1 330 ? 46.087 -35.501 24.275 1.00 47.53 330 ALA A C 1
ATOM 2628 O O . ALA A 1 330 ? 46.086 -36.727 24.149 1.00 47.53 330 ALA A O 1
ATOM 2629 N N . GLN A 1 331 ? 47.209 -34.812 24.501 1.00 46.47 331 GLN A N 1
ATOM 2630 C CA . GLN A 1 331 ? 48.506 -35.453 24.716 1.00 46.47 331 GLN A CA 1
ATOM 2631 C C . GLN A 1 331 ? 48.555 -36.178 26.075 1.00 46.47 331 GLN A C 1
ATOM 2633 O O . GLN A 1 331 ? 48.065 -35.643 27.075 1.00 46.47 331 GLN A O 1
ATOM 2638 N N . PRO A 1 332 ? 49.184 -37.365 26.161 1.00 44.62 332 PRO A N 1
ATOM 2639 C CA . PRO A 1 332 ? 49.335 -38.078 27.420 1.00 44.62 332 PRO A CA 1
ATOM 2640 C C . PRO A 1 332 ? 50.412 -37.415 28.288 1.00 44.62 332 PRO A C 1
ATOM 2642 O O . PRO A 1 332 ? 51.560 -37.247 27.877 1.00 44.62 332 PRO A O 1
ATOM 2645 N N . GLN A 1 333 ? 50.053 -37.064 29.524 1.00 47.19 333 GLN A N 1
ATOM 2646 C CA . GLN A 1 333 ? 51.006 -36.568 30.514 1.00 47.19 333 GLN A CA 1
ATOM 2647 C C . GLN A 1 333 ? 51.955 -37.697 30.943 1.00 47.19 333 GLN A C 1
ATOM 2649 O O . GLN A 1 333 ? 51.560 -38.647 31.623 1.00 47.19 333 GLN A O 1
ATOM 2654 N N . HIS A 1 334 ? 53.230 -37.578 30.568 1.00 44.09 334 HIS A N 1
ATOM 2655 C CA . HIS A 1 334 ? 54.300 -38.414 31.099 1.00 44.09 334 HIS A CA 1
ATOM 2656 C C . HIS A 1 334 ? 54.533 -38.101 32.582 1.00 44.09 334 HIS A C 1
ATOM 2658 O O . HIS A 1 334 ? 55.038 -37.046 32.960 1.00 44.09 334 HIS A O 1
ATOM 2664 N N . ARG A 1 335 ? 54.179 -39.065 33.433 1.00 45.84 335 ARG A N 1
ATOM 2665 C CA . ARG A 1 335 ? 54.508 -39.097 34.857 1.00 45.84 335 ARG A CA 1
ATOM 2666 C C . ARG A 1 335 ? 55.962 -39.551 35.014 1.00 45.84 335 ARG A C 1
ATOM 2668 O O . ARG A 1 335 ? 56.239 -40.744 34.912 1.00 45.84 335 ARG A O 1
ATOM 2675 N N . HIS A 1 336 ? 56.885 -38.627 35.274 1.00 46.88 336 HIS A N 1
ATOM 2676 C CA . HIS A 1 336 ? 58.225 -38.990 35.738 1.00 46.88 336 HIS A CA 1
ATOM 2677 C C . HIS A 1 336 ? 58.240 -39.186 37.260 1.00 46.88 336 HIS A C 1
ATOM 2679 O O . HIS A 1 336 ? 57.900 -38.299 38.039 1.00 46.88 336 HIS A O 1
ATOM 2685 N N . HIS A 1 337 ? 58.598 -40.409 37.650 1.00 44.91 337 HIS A N 1
ATOM 2686 C CA . HIS A 1 337 ? 59.090 -40.809 38.966 1.00 44.91 337 HIS A CA 1
ATOM 2687 C C . HIS A 1 337 ? 60.589 -40.502 39.115 1.00 44.91 337 HIS A C 1
ATOM 2689 O O . HIS A 1 337 ? 61.284 -40.402 38.105 1.00 44.91 337 HIS A O 1
ATOM 2695 N N . HIS A 1 338 ? 61.036 -40.530 40.381 1.00 44.44 338 HIS A N 1
ATOM 2696 C CA . HIS A 1 338 ? 62.410 -40.494 40.924 1.00 44.44 338 HIS A CA 1
ATOM 2697 C C . HIS A 1 338 ? 62.945 -39.107 41.323 1.00 44.44 338 HIS A C 1
ATOM 2699 O O . HIS A 1 338 ? 62.795 -38.152 40.576 1.00 44.44 338 HIS A O 1
ATOM 2705 N N . HIS A 1 339 ? 63.618 -38.936 42.465 1.00 44.50 339 HIS A N 1
ATOM 2706 C CA . HIS A 1 339 ? 63.736 -39.748 43.681 1.00 44.50 339 HIS A CA 1
ATOM 2707 C C . HIS A 1 339 ? 64.124 -38.831 44.843 1.00 44.50 339 HIS A C 1
ATOM 2709 O O . HIS A 1 339 ? 64.784 -37.808 44.553 1.00 44.50 339 HIS A O 1
#

Secondary structure (DSSP, 8-state):
-----------------------------SSHHHHHHHHHHHHHHHHHHHHHHHHT---HHHHHHHHHHHHHHHHHHHHHHTTTTTT--HHHHHHHHHHHHHHHHHHHHHHHHHHHTT--EEEEEEETTEEEEEEEPPPPTTSSTTHHHHTTSSSS--------------------------------------------------GGGSTTPPPHHHHHHHHH--HHHHHHHHHHHHHHHHHHHHHHHHHHHHSTTTT-SHHHHHHHHHHHHHHHHHHHHHHHHHHHHTPPPPPP-HHHHHHHHHHH-HHHHTTS---------PPPPPPP-------

Organism: NCBI:txid1457365